Protein AF-A0A6P3FMT4-F1 (afdb_monomer_lite)

Foldseek 3Di:
DDPDPPVVVPPPPPPPDPDDLLNVQLCLLVVLLVVVLVVLVVVVVVVVQVVVCVVVVDRPVVVDDDDDSPDDDDPVLSVVSSVLSSPADSVLSVVLSVQLVVCCVVPVDHSVCSSVSSVVSSVVSVVVVVVVVVVVVVVVVVVVVVVPDDDPDDPDPPDDDDPDDDDDVVVVPPPDDDDDDDDDDDDDDDDDDDDDDDDDDDDDDDDDDDD

InterPro domains:
  IPR028092 Retinal degeneration protein 3 [PF14473] (6-133)
  IPR028092 Retinal degeneration protein 3 [PTHR28489] (1-188)

Secondary structure (DSSP, 8-state):
----TTSTT-S--STT----HHHHHHHHHHHHHHHHHHHHHHHHHHHHHHHHHHHHSS--GGGSPPPP-S----HHHHHHHHHHHTTS-HHHHHHHHHHHHHHHHHH---GGGHHHHHHHHHHHHHHHHHHHHHHHHHHHHHHHHHH-S-------------------TTGGGSSS------PPPP-------------------------

Organism: Octodon degus (NCBI:txid10160)

pLDDT: mean 75.11, std 22.06, range [34.12, 98.56]

Sequence (211 aa):
MSLIPWLRWNEAPARLSSRSPTEMVLETLMMELVGQMREVERQQRERSSAVRKVCTGVDYSWLASTPQPAYDLSPGERLQLEAVCAKIHPSYCGPAILRFRQLLAEREPAVQEVSQLFHCALQEALERMRQEEELQRLALRWGQRARGGLAPFKARARIAPSTGHILTVSERVERAAPSRTRSAPDFRAGMAGSTQTGWGVLDQPGSPVHY

Radius of gyration: 41.57 Å; chains: 1; bounding box: 72×57×114 Å

Structure (mmCIF, N/CA/C/O backbone):
data_AF-A0A6P3FMT4-F1
#
_entry.id   AF-A0A6P3FMT4-F1
#
loop_
_atom_site.group_PDB
_atom_site.id
_atom_site.type_symbol
_atom_site.label_atom_id
_atom_site.label_alt_id
_atom_site.label_comp_id
_atom_site.label_asym_id
_atom_site.label_entity_id
_atom_site.label_seq_id
_atom_site.pdbx_PDB_ins_code
_atom_site.Cartn_x
_atom_site.Cartn_y
_atom_site.Cartn_z
_atom_site.occupancy
_atom_site.B_iso_or_equiv
_atom_site.auth_seq_id
_atom_site.auth_comp_id
_atom_site.auth_asym_id
_atom_site.auth_atom_id
_atom_site.pdbx_PDB_model_num
ATOM 1 N N . MET A 1 1 ? 6.591 31.490 19.224 1.00 40.91 1 MET A N 1
ATOM 2 C CA . MET A 1 1 ? 5.626 30.379 19.361 1.00 40.91 1 MET A CA 1
ATOM 3 C C . MET A 1 1 ? 5.017 30.154 17.990 1.00 40.91 1 MET A C 1
ATOM 5 O O . MET A 1 1 ? 4.275 31.011 17.534 1.00 40.91 1 MET A O 1
ATOM 9 N N . SER A 1 2 ? 5.455 29.109 17.281 1.00 50.53 2 SER A N 1
ATOM 10 C CA . SER A 1 2 ? 4.992 28.834 15.916 1.00 50.53 2 SER A CA 1
ATOM 11 C C . SER A 1 2 ? 3.556 28.329 15.980 1.00 50.53 2 SER A C 1
ATOM 13 O O . SER A 1 2 ? 3.278 27.298 16.595 1.00 50.53 2 SER A O 1
ATOM 15 N N . LEU A 1 3 ? 2.641 29.111 15.421 1.00 56.56 3 LEU A N 1
ATOM 16 C CA . LEU A 1 3 ? 1.240 28.760 15.315 1.00 56.56 3 LEU A CA 1
ATOM 17 C C . LEU A 1 3 ? 1.109 27.764 14.160 1.00 56.56 3 LEU A C 1
ATOM 19 O O . LEU A 1 3 ? 1.481 28.076 13.035 1.00 56.56 3 LEU A O 1
ATOM 23 N N . ILE A 1 4 ? 0.515 26.607 14.468 1.00 58.62 4 ILE A N 1
ATOM 24 C CA . ILE A 1 4 ? -0.191 25.735 13.523 1.00 58.62 4 ILE A CA 1
ATOM 25 C C . ILE A 1 4 ? 0.693 24.770 12.680 1.00 58.62 4 ILE A C 1
ATOM 27 O O . ILE A 1 4 ? 1.140 25.101 11.584 1.00 58.62 4 ILE A O 1
ATOM 31 N N . PRO A 1 5 ? 0.812 23.489 13.100 1.00 59.38 5 PRO A N 1
ATOM 32 C CA . PRO A 1 5 ? 1.472 22.421 12.329 1.00 59.38 5 PRO A CA 1
ATOM 33 C C . PRO A 1 5 ? 0.786 22.048 10.999 1.00 59.38 5 PRO A C 1
ATOM 35 O O . PRO A 1 5 ? 1.405 21.409 10.154 1.00 59.38 5 PRO A O 1
ATOM 38 N N . TRP A 1 6 ? -0.482 22.428 10.802 1.00 62.78 6 TRP A N 1
ATOM 39 C CA . TRP A 1 6 ? -1.282 22.089 9.615 1.00 62.78 6 TRP A CA 1
ATOM 40 C C . TRP A 1 6 ? -1.183 23.114 8.470 1.00 62.78 6 TRP A C 1
ATOM 42 O O . TRP A 1 6 ? -1.530 22.779 7.342 1.00 62.78 6 TRP A O 1
ATOM 52 N N . LEU A 1 7 ? -0.620 24.313 8.701 1.00 51.75 7 LEU A N 1
ATOM 53 C CA . LEU A 1 7 ? -0.235 25.247 7.623 1.00 51.75 7 LEU A CA 1
ATOM 54 C C . LEU A 1 7 ? 1.096 24.860 6.950 1.00 51.75 7 LEU A C 1
ATOM 56 O O . LEU A 1 7 ? 1.438 25.404 5.901 1.00 51.75 7 LEU A O 1
ATOM 60 N N . ARG A 1 8 ? 1.806 23.856 7.480 1.00 51.59 8 ARG A N 1
ATOM 61 C CA . ARG A 1 8 ? 3.033 23.282 6.904 1.00 51.59 8 ARG A CA 1
ATOM 62 C C . ARG A 1 8 ? 2.771 22.309 5.738 1.00 51.59 8 ARG A C 1
ATOM 64 O O . ARG A 1 8 ? 3.516 21.354 5.539 1.00 51.59 8 ARG A O 1
ATOM 71 N N . TRP A 1 9 ? 1.671 22.493 5.012 1.00 49.78 9 TRP A N 1
ATOM 72 C CA . TRP A 1 9 ? 1.410 21.813 3.735 1.00 49.78 9 TRP A CA 1
ATOM 73 C C . TRP A 1 9 ? 1.711 22.731 2.540 1.00 49.78 9 TRP A C 1
ATOM 75 O O . TRP A 1 9 ? 1.896 22.256 1.426 1.00 49.78 9 TRP A O 1
ATOM 85 N N . ASN A 1 10 ? 1.791 24.049 2.767 1.00 45.69 10 ASN A N 1
ATOM 86 C CA . ASN A 1 10 ? 2.023 25.048 1.719 1.00 45.69 10 ASN A CA 1
ATOM 87 C C . ASN A 1 10 ? 3.467 25.581 1.692 1.00 45.69 10 ASN A C 1
ATOM 89 O O . ASN A 1 10 ? 3.771 26.548 0.996 1.00 45.69 10 ASN A O 1
ATOM 93 N N . GLU A 1 11 ? 4.375 24.960 2.449 1.00 47.00 11 GLU A N 1
ATOM 94 C CA . GLU A 1 11 ? 5.802 25.126 2.193 1.00 47.00 11 GLU A CA 1
ATOM 95 C C . GLU A 1 11 ? 6.069 24.475 0.840 1.00 47.00 11 GLU A C 1
ATOM 97 O O . GLU A 1 11 ? 6.068 23.249 0.724 1.00 47.00 11 GLU A O 1
ATOM 102 N N . ALA A 1 12 ? 6.229 25.308 -0.197 1.00 47.69 12 ALA A N 1
ATOM 103 C CA . ALA A 1 12 ? 6.712 24.865 -1.495 1.00 47.69 12 ALA A CA 1
ATOM 104 C C . ALA A 1 12 ? 7.884 23.911 -1.231 1.00 47.69 12 ALA A C 1
ATOM 106 O O . ALA A 1 12 ? 8.820 24.336 -0.541 1.00 47.69 12 ALA A O 1
ATOM 107 N N . PRO A 1 13 ? 7.813 22.637 -1.676 1.00 56.75 13 PRO A N 1
ATOM 108 C CA . PRO A 1 13 ? 8.803 21.636 -1.313 1.00 56.75 13 PRO A CA 1
ATOM 109 C C . PRO A 1 13 ? 10.159 22.245 -1.604 1.00 56.75 13 PRO A C 1
ATOM 111 O O . PRO A 1 13 ? 10.389 22.675 -2.738 1.00 56.75 13 PRO A O 1
ATOM 114 N N . ALA A 1 14 ? 10.973 22.389 -0.551 1.00 54.62 14 ALA A N 1
ATOM 115 C CA . ALA A 1 14 ? 12.277 23.026 -0.604 1.00 54.62 14 ALA A CA 1
ATOM 116 C C . ALA A 1 14 ? 12.981 22.506 -1.853 1.00 54.62 14 ALA A C 1
ATOM 118 O O . ALA A 1 14 ? 13.322 21.328 -1.893 1.00 54.62 14 ALA A O 1
ATOM 119 N N . ARG A 1 15 ? 13.017 23.369 -2.885 1.00 50.62 15 ARG A N 1
ATOM 120 C CA . ARG A 1 15 ? 13.482 23.151 -4.263 1.00 50.62 15 ARG A CA 1
ATOM 121 C C . ARG A 1 15 ? 13.905 21.707 -4.468 1.00 50.62 15 ARG A C 1
ATOM 123 O O . ARG A 1 15 ? 15.051 21.449 -4.114 1.00 50.62 15 ARG A O 1
ATOM 130 N N . LEU A 1 16 ? 12.993 20.835 -4.943 1.00 52.53 16 LEU A N 1
ATOM 131 C CA . LEU A 1 16 ? 13.218 19.399 -5.194 1.00 52.53 16 LEU A CA 1
ATOM 132 C C . LEU A 1 16 ? 14.713 19.159 -5.361 1.00 52.53 16 LEU A C 1
ATOM 134 O O . LEU A 1 16 ? 15.279 19.432 -6.424 1.00 52.53 16 LEU A O 1
ATOM 138 N N . SER A 1 17 ? 15.367 18.798 -4.254 1.00 55.81 17 SER A N 1
ATOM 139 C CA . SER A 1 17 ? 16.788 18.511 -4.290 1.00 55.81 17 SER A CA 1
ATOM 140 C C . SER A 1 17 ? 16.960 17.373 -5.291 1.00 55.81 17 SER A C 1
ATOM 142 O O . SER A 1 17 ? 15.980 16.726 -5.667 1.00 55.81 17 SER A O 1
ATOM 144 N N . SER A 1 18 ? 18.169 17.143 -5.788 1.00 69.31 18 SER A N 1
ATOM 145 C CA . SER A 1 18 ? 18.471 16.039 -6.703 1.00 69.31 18 SER A CA 1
ATOM 146 C C . SER A 1 18 ? 18.271 14.672 -6.020 1.00 69.31 18 SER A C 1
ATOM 148 O O . SER A 1 18 ? 19.229 13.928 -5.823 1.00 69.31 18 SER A O 1
ATOM 150 N N . ARG A 1 19 ? 17.046 14.365 -5.588 1.00 79.50 19 ARG A N 1
ATOM 151 C CA . ARG A 1 19 ? 16.642 13.117 -4.967 1.00 79.50 19 ARG A CA 1
ATOM 152 C C . ARG A 1 19 ? 16.667 12.050 -6.025 1.00 79.50 19 ARG A C 1
ATOM 154 O O . ARG A 1 19 ? 16.196 12.248 -7.150 1.00 79.50 19 ARG A O 1
ATOM 161 N N . SER A 1 20 ? 17.234 10.914 -5.653 1.00 90.81 20 SER A N 1
ATOM 162 C CA . SER A 1 20 ? 17.219 9.760 -6.528 1.00 90.81 20 SER A CA 1
ATOM 163 C C . SER A 1 20 ? 15.764 9.333 -6.784 1.00 90.81 20 SER A C 1
ATOM 165 O O . SER A 1 20 ? 14.897 9.488 -5.916 1.00 90.81 20 SER A O 1
ATOM 167 N N . PRO A 1 21 ? 15.451 8.788 -7.971 1.00 93.06 21 PRO A N 1
ATOM 168 C CA . PRO A 1 21 ? 14.113 8.270 -8.245 1.00 93.06 21 PRO A CA 1
ATOM 169 C C . PRO A 1 21 ? 13.698 7.195 -7.231 1.00 93.06 21 PRO A C 1
ATOM 171 O O . PRO A 1 21 ? 12.528 7.105 -6.877 1.00 93.06 21 PRO A O 1
ATOM 174 N N . THR A 1 22 ? 14.660 6.433 -6.710 1.00 93.12 22 THR A N 1
ATOM 175 C CA . THR A 1 22 ? 14.449 5.431 -5.662 1.00 93.12 22 THR A CA 1
ATOM 176 C C . THR A 1 22 ? 14.009 6.051 -4.335 1.00 93.12 22 THR A C 1
ATOM 178 O O . THR A 1 22 ? 13.077 5.545 -3.714 1.00 93.12 22 THR A O 1
ATOM 181 N N . GLU A 1 23 ? 14.617 7.163 -3.909 1.00 93.38 23 GLU A N 1
ATOM 182 C CA . GLU A 1 23 ? 14.179 7.894 -2.709 1.00 93.38 23 GLU A CA 1
ATOM 183 C C . GLU A 1 23 ? 12.745 8.403 -2.854 1.00 93.38 23 GLU A C 1
ATOM 185 O O . GLU A 1 23 ? 11.949 8.241 -1.933 1.00 93.38 23 GLU A O 1
ATOM 190 N N . MET A 1 24 ? 12.382 8.950 -4.020 1.00 94.81 24 MET A N 1
ATOM 191 C CA . MET A 1 24 ? 11.007 9.403 -4.265 1.00 94.81 24 MET A CA 1
ATOM 192 C C . MET A 1 24 ? 9.998 8.256 -4.164 1.00 94.81 24 MET A C 1
ATOM 194 O O . MET A 1 24 ? 8.918 8.435 -3.600 1.00 94.81 24 MET A O 1
ATOM 198 N N . VAL A 1 25 ? 10.338 7.073 -4.688 1.00 97.06 25 VAL A N 1
ATOM 199 C CA . VAL A 1 25 ? 9.491 5.874 -4.582 1.00 97.06 25 VAL A CA 1
ATOM 200 C C . VAL A 1 25 ? 9.323 5.467 -3.123 1.00 97.06 25 VAL A C 1
ATOM 202 O O . VAL A 1 25 ? 8.191 5.291 -2.677 1.00 97.06 25 VAL A O 1
ATOM 205 N N . LEU A 1 26 ? 10.423 5.375 -2.373 1.00 96.81 26 LEU A N 1
ATOM 206 C CA . LEU A 1 26 ? 10.399 5.028 -0.955 1.00 96.81 26 LEU A CA 1
ATOM 207 C C . LEU A 1 26 ? 9.528 5.996 -0.154 1.00 96.81 26 LEU A C 1
ATOM 209 O O . LEU A 1 26 ? 8.648 5.559 0.582 1.00 96.81 26 LEU A O 1
ATOM 213 N N . GLU A 1 27 ? 9.722 7.299 -0.329 1.00 95.75 27 GLU A N 1
ATOM 214 C CA . GLU A 1 27 ? 8.939 8.304 0.386 1.00 95.75 27 GLU A CA 1
ATOM 215 C C . GLU A 1 27 ? 7.461 8.255 0.029 1.00 95.75 27 GLU A C 1
ATOM 217 O O . GLU A 1 27 ? 6.619 8.316 0.921 1.00 95.75 27 GLU A O 1
ATOM 222 N N . THR A 1 28 ? 7.138 8.109 -1.256 1.00 97.44 28 THR A N 1
ATOM 223 C CA . THR A 1 28 ? 5.746 8.043 -1.713 1.00 97.44 28 THR A CA 1
ATOM 224 C C . THR A 1 28 ? 5.045 6.821 -1.125 1.00 97.44 28 THR A C 1
ATOM 226 O O . THR A 1 28 ? 3.947 6.936 -0.588 1.00 97.44 28 THR A O 1
ATOM 229 N N . LEU A 1 29 ? 5.700 5.660 -1.175 1.00 98.25 29 LEU A N 1
ATOM 230 C CA . LEU A 1 29 ? 5.180 4.403 -0.647 1.00 98.25 29 LEU A CA 1
ATOM 231 C C . LEU A 1 29 ? 4.994 4.453 0.878 1.00 98.25 29 LEU A C 1
ATOM 233 O O . LEU A 1 29 ? 3.936 4.079 1.383 1.00 98.25 29 LEU A O 1
ATOM 237 N N . MET A 1 30 ? 5.980 4.968 1.616 1.00 97.44 30 MET A N 1
ATOM 238 C CA . MET A 1 30 ? 5.885 5.099 3.074 1.00 97.44 30 MET A CA 1
ATOM 239 C C . MET A 1 30 ? 4.853 6.154 3.498 1.00 97.44 30 MET A C 1
ATOM 241 O O . MET A 1 30 ? 4.140 5.957 4.482 1.00 97.44 30 MET A O 1
ATOM 245 N N . MET A 1 31 ? 4.731 7.257 2.752 1.00 96.75 31 MET A N 1
ATOM 246 C CA . MET A 1 31 ? 3.706 8.277 2.988 1.00 96.75 31 MET A CA 1
ATOM 247 C C . MET A 1 31 ? 2.301 7.721 2.755 1.00 96.75 31 MET A C 1
ATOM 249 O O . MET A 1 31 ? 1.404 7.985 3.555 1.00 96.75 31 MET A O 1
ATOM 253 N N . GLU A 1 32 ? 2.116 6.922 1.703 1.00 98.00 32 GLU A N 1
ATOM 254 C CA . GLU A 1 32 ? 0.849 6.247 1.427 1.00 98.00 32 GLU A CA 1
ATOM 255 C C . GLU A 1 32 ? 0.471 5.290 2.564 1.00 98.00 32 GLU A C 1
ATOM 257 O O . GLU A 1 32 ? -0.654 5.352 3.055 1.00 98.00 32 GLU A O 1
ATOM 262 N N . LEU A 1 33 ? 1.409 4.461 3.038 1.00 97.12 33 LEU A N 1
ATOM 263 C CA . LEU A 1 33 ? 1.178 3.558 4.168 1.00 97.12 33 LEU A CA 1
ATOM 264 C C . LEU A 1 33 ? 0.689 4.318 5.409 1.00 97.12 33 LEU A C 1
ATOM 266 O O . LEU A 1 33 ? -0.364 3.998 5.958 1.00 97.12 33 LEU A O 1
ATOM 270 N N . VAL A 1 34 ? 1.419 5.356 5.827 1.00 94.69 34 VAL A N 1
ATOM 271 C CA . VAL A 1 34 ? 1.052 6.155 7.008 1.00 94.69 34 VAL A CA 1
ATOM 272 C C . VAL A 1 34 ? -0.296 6.854 6.807 1.00 94.69 34 VAL A C 1
ATOM 274 O O . VAL A 1 34 ? -1.092 6.937 7.744 1.00 94.69 34 VAL A O 1
ATOM 277 N N . GLY A 1 35 ? -0.574 7.339 5.594 1.00 94.44 35 GLY A N 1
ATOM 278 C CA . GLY A 1 35 ? -1.861 7.930 5.237 1.00 94.44 35 GLY A CA 1
ATOM 279 C C . GLY A 1 35 ? -3.015 6.944 5.410 1.00 94.44 35 GLY A C 1
ATOM 280 O O . GLY A 1 35 ? -3.998 7.264 6.078 1.00 94.44 35 GLY A O 1
ATOM 281 N N . GLN A 1 36 ? -2.865 5.726 4.889 1.00 96.19 36 GLN A N 1
ATOM 282 C CA . GLN A 1 36 ? -3.887 4.687 4.995 1.00 96.19 36 GLN A CA 1
ATOM 283 C C . GLN A 1 36 ? -4.083 4.199 6.432 1.00 96.19 36 GLN A C 1
ATOM 285 O O . GLN A 1 36 ? -5.217 4.029 6.865 1.00 96.19 36 GLN A O 1
ATOM 290 N N . MET A 1 37 ? -3.014 4.045 7.217 1.00 94.75 37 MET A N 1
ATOM 291 C CA . MET A 1 37 ? -3.130 3.672 8.634 1.00 94.75 37 MET A CA 1
ATOM 292 C C . MET A 1 37 ? -3.959 4.694 9.423 1.00 94.75 37 MET A C 1
ATOM 294 O O . MET A 1 37 ? -4.859 4.318 10.174 1.00 94.75 37 MET A O 1
ATOM 298 N N . ARG A 1 38 ? -3.706 5.992 9.203 1.00 93.06 38 ARG A N 1
ATOM 299 C CA . ARG A 1 38 ? -4.472 7.082 9.831 1.00 93.06 38 ARG A CA 1
ATOM 300 C C . ARG A 1 38 ? -5.930 7.086 9.395 1.00 93.06 38 ARG A C 1
ATOM 302 O O . ARG A 1 38 ? -6.813 7.339 10.210 1.00 93.06 38 ARG A O 1
ATOM 309 N N . GLU A 1 39 ? -6.177 6.824 8.119 1.00 93.88 39 GLU A N 1
ATOM 310 C CA . GLU A 1 39 ? -7.522 6.792 7.557 1.00 93.88 39 GLU A CA 1
ATOM 311 C C . GLU A 1 39 ? -8.340 5.616 8.107 1.00 93.88 39 GLU A C 1
ATOM 313 O O . GLU A 1 39 ? -9.464 5.809 8.568 1.00 93.88 39 GLU A O 1
ATOM 318 N N . VAL A 1 40 ? -7.756 4.418 8.167 1.00 94.44 40 VAL A N 1
ATOM 319 C CA . VAL A 1 40 ? -8.393 3.234 8.766 1.00 94.44 40 VAL A CA 1
ATOM 320 C C . VAL A 1 40 ? -8.683 3.466 10.252 1.00 94.44 40 VAL A C 1
ATOM 322 O O . VAL A 1 40 ? -9.784 3.173 10.726 1.00 94.44 40 VAL A O 1
ATOM 325 N N . GLU A 1 41 ? -7.745 4.064 10.991 1.00 92.25 41 GLU A N 1
ATOM 326 C CA . GLU A 1 41 ? -7.943 4.399 12.405 1.00 92.25 41 GLU A CA 1
ATOM 327 C C . GLU A 1 41 ? -9.083 5.413 12.595 1.00 92.25 41 GLU A C 1
ATOM 329 O O . GLU A 1 41 ? -9.937 5.254 13.477 1.00 92.25 41 GLU A O 1
ATOM 334 N N . ARG A 1 42 ? -9.137 6.443 11.740 1.00 91.00 42 ARG A N 1
ATOM 335 C CA . ARG A 1 42 ? -10.218 7.434 11.719 1.00 91.00 42 ARG A CA 1
ATOM 336 C C . ARG A 1 42 ? -11.568 6.757 11.492 1.00 91.00 42 ARG A C 1
ATOM 338 O O . ARG A 1 42 ? -12.487 6.969 12.284 1.00 91.00 42 ARG A O 1
ATOM 345 N N . GLN A 1 43 ? -11.673 5.899 10.480 1.00 92.00 43 GLN A N 1
ATOM 346 C CA . GLN A 1 43 ? -12.905 5.173 10.169 1.00 92.00 43 GLN A CA 1
ATOM 347 C C . GLN A 1 43 ? -13.342 4.261 11.322 1.00 92.00 43 GLN A C 1
ATOM 349 O O . GLN A 1 43 ? -14.517 4.235 11.691 1.00 92.00 43 GLN A O 1
ATOM 354 N N . GLN A 1 44 ? -12.415 3.529 11.946 1.00 90.44 44 GLN A N 1
ATOM 355 C CA . GLN A 1 44 ? -12.717 2.678 13.100 1.00 90.44 44 GLN A CA 1
ATOM 356 C C . GLN A 1 44 ? -13.250 3.492 14.287 1.00 90.44 44 GLN A C 1
ATOM 358 O O . GLN A 1 44 ? -14.210 3.090 14.957 1.00 90.44 44 GLN A O 1
ATOM 363 N N . ARG A 1 45 ? -12.664 4.665 14.534 1.00 88.00 45 ARG A N 1
ATOM 364 C CA . ARG A 1 45 ? -13.126 5.579 15.579 1.00 88.00 45 ARG A CA 1
ATOM 365 C C . ARG A 1 45 ? -14.508 6.138 15.267 1.00 88.00 45 ARG A C 1
ATOM 367 O O . ARG A 1 45 ? -15.343 6.205 16.167 1.00 88.00 45 ARG A O 1
ATOM 374 N N . GLU A 1 46 ? -14.764 6.500 14.016 1.00 89.62 46 GLU A N 1
ATOM 375 C CA . GLU A 1 46 ? -16.063 7.002 13.566 1.00 89.62 46 GLU A CA 1
ATOM 376 C C . GLU A 1 46 ? -17.154 5.956 13.756 1.00 89.62 46 GLU A C 1
ATOM 378 O O . GLU A 1 46 ? -18.146 6.252 14.426 1.00 89.62 46 GLU A O 1
ATOM 383 N N . ARG A 1 47 ? -16.915 4.713 13.314 1.00 90.50 47 ARG A N 1
ATOM 384 C CA . ARG A 1 47 ? -17.799 3.564 13.568 1.00 90.50 47 ARG A CA 1
ATOM 385 C C . ARG A 1 47 ? -18.067 3.390 15.070 1.00 90.50 47 ARG A C 1
ATOM 387 O O . ARG A 1 47 ? -19.218 3.340 15.495 1.00 90.50 47 ARG A O 1
ATOM 394 N N . SER A 1 48 ? -17.020 3.401 15.897 1.00 88.56 48 SER A N 1
ATOM 395 C CA . SER A 1 48 ? -17.145 3.253 17.359 1.00 88.56 48 SER A CA 1
ATOM 396 C C . SER A 1 48 ? -17.885 4.421 18.024 1.00 88.56 48 SER A C 1
ATOM 398 O O . SER A 1 48 ? -18.576 4.250 19.029 1.00 88.56 48 SER A O 1
ATOM 400 N N . SER A 1 49 ? -17.732 5.638 17.501 1.00 88.06 49 SER A N 1
ATOM 401 C CA . SER A 1 49 ? -18.455 6.813 17.987 1.00 88.06 49 SER A CA 1
ATOM 402 C C . SER A 1 49 ? -19.931 6.750 17.605 1.00 88.06 49 SER A C 1
ATOM 404 O O . SER A 1 49 ? -20.772 7.016 18.456 1.00 88.06 49 SER A O 1
ATOM 406 N N . ALA A 1 50 ? -20.251 6.328 16.379 1.00 89.00 50 ALA A N 1
ATOM 407 C CA . ALA A 1 50 ? -21.618 6.174 15.904 1.00 89.00 50 ALA A CA 1
ATOM 408 C C . ALA A 1 50 ? -22.372 5.127 16.731 1.00 89.00 50 ALA A C 1
ATOM 410 O O . ALA A 1 50 ? -23.470 5.405 17.202 1.00 89.00 50 ALA A O 1
ATOM 411 N N . VAL A 1 51 ? -21.745 3.976 17.001 1.00 89.75 51 VAL A N 1
ATOM 412 C CA . VAL A 1 51 ? -22.318 2.943 17.880 1.00 89.75 51 VAL A CA 1
ATOM 413 C C . VAL A 1 51 ? -22.611 3.507 19.270 1.00 89.75 51 VAL A C 1
ATOM 415 O O . VAL A 1 51 ? -23.722 3.353 19.770 1.00 89.75 51 VAL A O 1
ATOM 418 N N . ARG A 1 52 ? -21.660 4.230 19.880 1.00 87.19 52 ARG A N 1
ATOM 419 C CA . ARG A 1 52 ? -21.885 4.863 21.188 1.00 87.19 52 ARG A CA 1
ATOM 420 C C . ARG A 1 52 ? -23.044 5.853 21.157 1.00 87.19 52 ARG A C 1
ATOM 422 O O . ARG A 1 52 ? -23.892 5.759 22.031 1.00 87.19 52 ARG A O 1
ATOM 429 N N . LYS A 1 53 ? -23.115 6.732 20.149 1.00 89.75 53 LYS A N 1
ATOM 430 C CA . LYS A 1 53 ? -24.215 7.701 19.984 1.00 89.75 53 LYS A CA 1
ATOM 431 C C . LYS A 1 53 ? -25.575 7.010 19.902 1.00 89.75 53 LYS A C 1
ATOM 433 O O . LYS A 1 53 ? -26.525 7.488 20.510 1.00 89.75 53 LYS A O 1
ATOM 438 N N . VAL A 1 54 ? -25.664 5.886 19.188 1.00 89.56 54 VAL A N 1
ATOM 439 C CA . VAL A 1 54 ? -26.899 5.088 19.107 1.00 89.56 54 VAL A CA 1
ATOM 440 C C . VAL A 1 54 ? -27.268 4.510 20.476 1.00 89.56 54 VAL A C 1
ATOM 442 O O . VAL A 1 54 ? -28.428 4.580 20.865 1.00 89.56 54 VAL A O 1
ATOM 445 N N . CYS A 1 55 ? -26.301 3.987 21.235 1.00 89.00 55 CYS A N 1
ATOM 446 C CA . CYS A 1 55 ? -26.562 3.420 22.562 1.00 89.00 55 CYS A CA 1
ATOM 447 C C . CYS A 1 55 ? -26.897 4.475 23.629 1.00 89.00 55 CYS A C 1
ATOM 449 O O . CYS A 1 55 ? -27.731 4.220 24.492 1.00 89.00 55 CYS A O 1
ATOM 451 N N . THR A 1 56 ? -26.239 5.636 23.608 1.00 88.38 56 THR A N 1
ATOM 452 C CA . THR A 1 56 ? -26.417 6.693 24.619 1.00 88.38 56 THR A CA 1
ATOM 453 C C . THR A 1 56 ? -27.503 7.700 24.251 1.00 88.38 56 THR A C 1
ATOM 455 O O . THR A 1 56 ? -27.914 8.478 25.106 1.00 88.38 56 THR A O 1
ATOM 458 N N . GLY A 1 57 ? -27.941 7.735 22.988 1.00 90.50 57 GLY A N 1
ATOM 459 C CA . GLY A 1 57 ? -28.913 8.698 22.460 1.00 90.50 57 GLY A CA 1
ATOM 460 C C . GLY A 1 57 ? -28.402 10.142 22.365 1.00 90.50 57 GLY A C 1
ATOM 461 O O . GLY A 1 57 ? -29.144 11.027 21.948 1.00 90.50 57 GLY A O 1
ATOM 462 N N . VAL A 1 58 ? -27.148 10.399 22.753 1.00 88.44 58 VAL A N 1
ATOM 463 C CA . VAL A 1 58 ? -26.555 11.740 22.861 1.00 88.44 58 VAL A CA 1
ATOM 464 C C . VAL A 1 58 ? -25.117 11.727 22.347 1.00 88.44 58 VAL A C 1
ATOM 466 O O . VAL A 1 58 ? -24.362 10.785 22.601 1.00 88.44 58 VAL A O 1
ATOM 469 N N . ASP A 1 59 ? -24.732 12.794 21.641 1.00 86.06 59 ASP A N 1
ATOM 470 C CA . ASP A 1 59 ? -23.384 12.982 21.111 1.00 86.06 59 ASP A CA 1
ATOM 471 C C . ASP A 1 59 ? -22.464 13.725 22.091 1.00 86.06 59 ASP A C 1
ATOM 473 O O . ASP A 1 59 ? -22.530 14.944 22.252 1.00 86.06 59 ASP A O 1
ATOM 477 N N . TYR A 1 60 ? -21.567 12.971 22.726 1.00 82.06 60 TYR A N 1
ATOM 478 C CA . TYR A 1 60 ? -20.517 13.499 23.600 1.00 82.06 60 TYR A CA 1
ATOM 479 C C . TYR A 1 60 ? -19.154 13.590 22.901 1.00 82.06 60 TYR A C 1
ATOM 481 O O . TYR A 1 60 ? -18.123 13.650 23.570 1.00 82.06 60 TYR A O 1
ATOM 489 N N . SER A 1 61 ? -19.098 13.585 21.564 1.00 81.56 61 SER A N 1
ATOM 490 C CA . SER A 1 61 ? -17.817 13.617 20.847 1.00 81.56 61 SER A CA 1
ATOM 491 C C . SER A 1 61 ? -16.986 14.868 21.141 1.00 81.56 61 SER A C 1
ATOM 493 O O . SER A 1 61 ? -15.766 14.804 21.072 1.00 81.56 61 SER A O 1
ATOM 495 N N . TRP A 1 62 ? -17.617 15.989 21.496 1.00 81.88 62 TRP A N 1
ATOM 496 C CA . TRP A 1 62 ? -16.938 17.234 21.877 1.00 81.88 62 TRP A CA 1
ATOM 497 C C . TRP A 1 62 ? -16.267 17.172 23.260 1.00 81.88 62 TRP A C 1
ATOM 499 O O . TRP A 1 62 ? -15.359 17.952 23.528 1.00 81.88 62 TRP A O 1
ATOM 509 N N . LEU A 1 63 ? -16.688 16.240 24.125 1.00 83.00 63 LEU A N 1
ATOM 510 C CA . LEU A 1 63 ? -16.024 15.946 25.401 1.00 83.00 63 LEU A CA 1
ATOM 511 C C . LEU A 1 63 ? -14.843 14.980 25.235 1.00 83.00 63 LEU A C 1
ATOM 513 O O . LEU A 1 63 ? -14.090 14.764 26.184 1.00 83.00 63 LEU A O 1
ATOM 517 N N . ALA A 1 64 ? -14.685 14.362 24.060 1.00 78.06 64 ALA A N 1
ATOM 518 C CA . ALA A 1 64 ? -13.576 13.458 23.806 1.00 78.06 64 ALA A CA 1
ATOM 519 C C . ALA A 1 64 ? -12.271 14.249 23.638 1.00 78.06 64 ALA A C 1
ATOM 521 O O . ALA A 1 64 ? -12.210 15.244 22.916 1.00 78.06 64 ALA A O 1
ATOM 522 N N . SER A 1 65 ? -11.210 13.781 24.294 1.00 73.62 65 SER A N 1
ATOM 523 C CA . SER A 1 65 ? -9.861 14.319 24.132 1.00 73.62 65 SER A CA 1
ATOM 524 C C . SER A 1 65 ? -9.361 14.166 22.693 1.00 73.62 65 SER A C 1
ATOM 526 O O . SER A 1 65 ? -9.813 13.288 21.950 1.00 73.62 65 SER A O 1
ATOM 528 N N . THR A 1 66 ? -8.404 15.017 22.297 1.00 71.88 66 THR A N 1
ATOM 529 C CA . THR A 1 66 ? -7.744 14.892 20.995 1.00 71.88 66 THR A CA 1
ATOM 530 C C . THR A 1 66 ? -7.132 13.500 20.880 1.00 71.88 66 THR A C 1
ATOM 532 O O . THR A 1 66 ? -6.297 13.117 21.708 1.00 71.88 66 THR A O 1
ATOM 535 N N . PRO A 1 67 ? -7.559 12.713 19.885 1.00 67.62 67 PRO A N 1
ATOM 536 C CA . PRO A 1 67 ? -7.134 11.336 19.803 1.00 67.62 67 PRO A CA 1
ATOM 537 C C . PRO A 1 67 ? -5.639 11.264 19.504 1.00 67.62 67 PRO A C 1
ATOM 539 O O . PRO A 1 67 ? -5.153 11.864 18.545 1.00 67.62 67 PRO A O 1
ATOM 542 N N . GLN A 1 68 ? -4.928 10.506 20.332 1.00 73.38 68 GLN A N 1
ATOM 543 C CA . GLN A 1 68 ? -3.559 10.100 20.049 1.00 73.38 68 GLN A CA 1
ATOM 544 C C . GLN A 1 68 ? -3.582 9.017 18.961 1.00 73.38 68 GLN A C 1
ATOM 546 O O . GLN A 1 68 ? -4.514 8.206 18.963 1.00 73.38 68 GLN A O 1
ATOM 551 N N . PRO A 1 69 ? -2.601 8.994 18.040 1.00 71.19 69 PRO A N 1
ATOM 552 C CA . PRO A 1 69 ? -2.448 7.882 17.110 1.00 71.19 69 PRO A CA 1
ATOM 553 C C . PRO A 1 69 ? -2.233 6.604 17.924 1.00 71.19 69 PRO A C 1
ATOM 555 O O . PRO A 1 69 ? -1.245 6.480 18.647 1.00 71.19 69 PRO A O 1
ATOM 558 N N . ALA A 1 70 ? -3.199 5.690 17.872 1.00 72.75 70 ALA A N 1
ATOM 559 C CA . ALA A 1 70 ? -3.187 4.485 18.696 1.00 72.75 70 ALA A CA 1
ATOM 560 C C . ALA A 1 70 ? -2.209 3.429 18.172 1.00 72.75 70 ALA A C 1
ATOM 562 O O . ALA A 1 70 ? -1.808 2.536 18.918 1.00 72.75 70 ALA A O 1
ATOM 563 N N . TYR A 1 71 ? -1.839 3.517 16.895 1.00 79.25 71 TYR A N 1
ATOM 564 C CA . TYR A 1 71 ? -0.949 2.565 16.256 1.00 79.25 71 TYR A CA 1
ATOM 565 C C . TYR A 1 71 ? 0.134 3.292 15.460 1.00 79.25 71 TYR A C 1
ATOM 567 O O . TYR A 1 71 ? -0.153 4.128 14.602 1.00 79.25 71 TYR A O 1
ATOM 575 N N . ASP A 1 72 ? 1.380 2.946 15.767 1.00 86.38 72 ASP A N 1
ATOM 576 C CA . ASP A 1 72 ? 2.579 3.418 15.087 1.00 86.38 72 ASP A CA 1
ATOM 577 C C . ASP A 1 72 ? 3.416 2.205 14.673 1.00 86.38 72 ASP A C 1
ATOM 579 O O . ASP A 1 72 ? 3.371 1.154 15.320 1.00 86.38 72 ASP A O 1
ATOM 583 N N . LEU A 1 73 ? 4.160 2.339 13.579 1.00 90.06 73 LEU A N 1
ATOM 584 C CA . LEU A 1 73 ? 5.013 1.264 13.080 1.00 90.06 73 LEU A CA 1
ATOM 585 C C . LEU A 1 73 ? 6.186 1.062 14.033 1.00 90.06 73 LEU A C 1
ATOM 587 O O . LEU A 1 73 ? 6.860 2.026 14.408 1.00 90.06 73 LEU A O 1
ATOM 591 N N . SER A 1 74 ? 6.502 -0.192 14.366 1.00 92.50 74 SER A N 1
ATOM 592 C CA . SER A 1 74 ? 7.742 -0.437 15.095 1.00 92.50 74 SER A CA 1
ATOM 593 C C . SER A 1 74 ? 8.944 -0.033 14.222 1.00 92.50 74 SER A C 1
ATOM 595 O O . SER A 1 74 ? 8.915 -0.203 12.996 1.00 92.50 74 SER A O 1
ATOM 597 N N . PRO A 1 75 ? 10.042 0.476 14.813 1.00 93.75 75 PRO A N 1
ATOM 598 C CA . PRO A 1 75 ? 11.226 0.858 14.042 1.00 93.75 75 PRO A CA 1
ATOM 599 C C . PRO A 1 75 ? 11.783 -0.284 13.175 1.00 93.75 75 PRO A C 1
ATOM 601 O O . PRO A 1 75 ? 12.299 -0.038 12.087 1.00 93.75 75 PRO A O 1
ATOM 604 N N . GLY A 1 76 ? 11.648 -1.533 13.638 1.00 95.00 76 GLY A N 1
ATOM 605 C CA . GLY A 1 76 ? 12.068 -2.724 12.899 1.00 95.00 76 GLY A CA 1
ATOM 606 C C . GLY A 1 76 ? 11.209 -2.998 11.665 1.00 95.00 76 GLY A C 1
ATOM 607 O O . GLY A 1 76 ? 11.753 -3.191 10.579 1.00 95.00 76 GLY A O 1
ATOM 608 N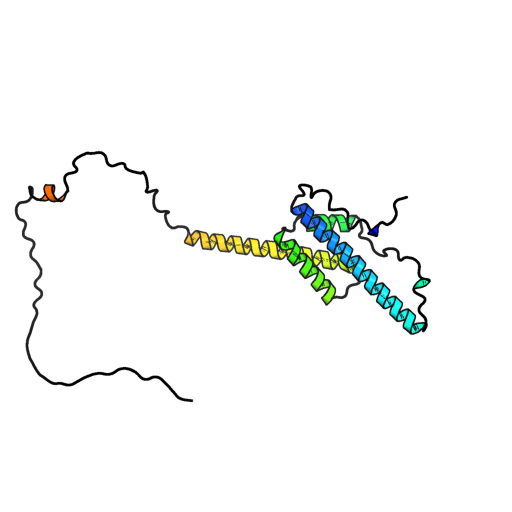 N . GLU A 1 77 ? 9.881 -2.961 11.803 1.00 93.88 77 GLU A N 1
ATOM 609 C CA . GLU A 1 77 ? 8.957 -3.125 10.669 1.00 93.88 77 GLU A CA 1
ATOM 610 C C . GLU A 1 77 ? 9.148 -2.015 9.639 1.00 93.88 77 GLU A C 1
ATOM 612 O O . GLU A 1 77 ? 9.214 -2.274 8.438 1.00 93.88 77 GLU A O 1
ATOM 617 N N . ARG A 1 78 ? 9.304 -0.773 10.108 1.00 95.56 78 ARG A N 1
ATOM 618 C CA . ARG A 1 78 ? 9.568 0.371 9.239 1.00 95.56 78 ARG A CA 1
ATOM 619 C C . ARG A 1 78 ? 10.830 0.163 8.402 1.00 95.56 78 ARG A C 1
ATOM 621 O O . ARG A 1 78 ? 10.781 0.351 7.190 1.00 95.56 78 ARG A O 1
ATOM 628 N N . LEU A 1 79 ? 11.927 -0.268 9.024 1.00 96.62 79 LEU A N 1
ATOM 629 C CA . LEU A 1 79 ? 13.187 -0.522 8.324 1.00 96.62 79 LEU A CA 1
ATOM 630 C C . LEU A 1 79 ? 13.050 -1.638 7.274 1.00 96.62 79 LEU A C 1
ATOM 632 O O . LEU A 1 79 ? 13.596 -1.532 6.176 1.00 96.62 79 LEU A O 1
ATOM 636 N N . GLN A 1 80 ? 12.307 -2.702 7.591 1.00 96.25 80 GLN A N 1
ATOM 637 C CA . GLN A 1 80 ? 12.041 -3.790 6.646 1.00 96.25 80 GLN A CA 1
ATOM 638 C C . GLN A 1 80 ? 11.238 -3.302 5.438 1.00 96.25 80 GLN A C 1
ATOM 640 O O . GLN A 1 80 ? 11.600 -3.602 4.300 1.00 96.25 80 GLN A O 1
ATOM 645 N N . LEU A 1 81 ? 10.187 -2.517 5.671 1.00 96.88 81 LEU A N 1
ATOM 646 C CA . LEU A 1 81 ? 9.368 -1.943 4.606 1.00 96.88 81 LEU A CA 1
ATOM 647 C C . LEU A 1 81 ? 10.173 -0.984 3.729 1.00 96.88 81 LEU A C 1
ATOM 649 O O . LEU A 1 81 ? 10.121 -1.098 2.508 1.00 96.88 81 LEU A O 1
ATOM 653 N N . GLU A 1 82 ? 10.983 -0.111 4.326 1.00 97.12 82 GLU A N 1
ATOM 654 C CA . GLU A 1 82 ? 11.884 0.788 3.598 1.00 97.12 82 GLU A CA 1
ATOM 655 C C . GLU A 1 82 ? 12.845 0.005 2.683 1.00 97.12 82 GLU A C 1
ATOM 657 O O . GLU A 1 82 ? 12.998 0.340 1.505 1.00 97.12 82 GLU A O 1
ATOM 662 N N . ALA A 1 83 ? 13.420 -1.100 3.171 1.00 96.81 83 ALA A N 1
ATOM 663 C CA . ALA A 1 83 ? 14.301 -1.959 2.380 1.00 96.81 83 ALA A CA 1
ATOM 664 C C . ALA A 1 83 ? 13.590 -2.653 1.201 1.00 96.81 83 ALA A C 1
ATOM 666 O O . ALA A 1 83 ? 14.219 -2.920 0.173 1.00 96.81 83 ALA A O 1
ATOM 667 N N . VAL A 1 84 ? 12.296 -2.963 1.329 1.00 97.56 84 VAL A N 1
ATOM 668 C CA . VAL A 1 84 ? 11.483 -3.514 0.232 1.00 97.56 84 VAL A CA 1
ATOM 669 C C . VAL A 1 84 ? 11.108 -2.412 -0.760 1.00 97.56 84 VAL A C 1
ATOM 671 O O . VAL A 1 84 ? 11.296 -2.595 -1.962 1.00 97.56 84 VAL A O 1
ATOM 674 N N . CYS A 1 85 ? 10.660 -1.251 -0.278 1.00 97.50 85 CYS A N 1
ATOM 675 C CA . CYS A 1 85 ? 10.314 -0.092 -1.101 1.00 97.50 85 CYS A CA 1
ATOM 676 C C . CYS A 1 85 ? 11.484 0.362 -1.985 1.00 97.50 85 CYS A C 1
ATOM 678 O O . CYS A 1 85 ? 11.283 0.663 -3.159 1.00 97.50 85 CYS A O 1
ATOM 680 N N . ALA A 1 86 ? 12.715 0.341 -1.464 1.00 95.62 86 ALA A N 1
ATOM 681 C CA . ALA A 1 86 ? 13.916 0.706 -2.219 1.00 95.62 86 ALA A CA 1
ATOM 682 C C . ALA A 1 86 ? 14.204 -0.211 -3.429 1.00 95.62 86 ALA A C 1
ATOM 684 O O . ALA A 1 86 ? 14.966 0.168 -4.318 1.00 95.62 86 ALA A O 1
ATOM 685 N N . LYS A 1 87 ? 13.612 -1.413 -3.482 1.00 96.94 87 LYS A N 1
ATOM 686 C CA . LYS A 1 87 ? 13.754 -2.358 -4.605 1.00 96.94 87 LYS A CA 1
ATOM 687 C C . LYS A 1 87 ? 12.714 -2.143 -5.706 1.00 96.94 87 LYS A C 1
ATOM 689 O O . LYS A 1 87 ? 12.852 -2.719 -6.783 1.00 96.94 87 LYS A O 1
ATOM 694 N N . ILE A 1 88 ? 11.670 -1.357 -5.446 1.00 97.94 88 ILE A N 1
ATOM 695 C CA . ILE A 1 88 ? 10.588 -1.117 -6.402 1.00 97.94 88 ILE A CA 1
ATOM 696 C C . ILE A 1 88 ? 11.070 -0.162 -7.494 1.00 97.94 88 ILE A C 1
ATOM 698 O O . ILE A 1 88 ? 11.579 0.926 -7.222 1.00 97.94 88 ILE A O 1
ATOM 702 N N . HIS A 1 89 ? 10.875 -0.552 -8.753 1.00 97.06 89 HIS A N 1
ATOM 703 C CA . HIS A 1 89 ? 11.182 0.314 -9.885 1.00 97.06 89 HIS A CA 1
ATOM 704 C C . HIS A 1 89 ? 10.163 1.471 -9.965 1.00 97.06 89 HIS A C 1
ATOM 706 O O . HIS A 1 89 ? 8.972 1.235 -9.749 1.00 97.06 89 HIS A O 1
ATOM 712 N N . PRO A 1 90 ? 10.560 2.707 -10.333 1.00 96.69 90 PRO A N 1
ATOM 713 C CA . PRO A 1 90 ? 9.650 3.857 -10.364 1.00 96.69 90 PRO A CA 1
ATOM 714 C C . PRO A 1 90 ? 8.356 3.652 -11.163 1.00 96.69 90 PRO A C 1
ATOM 716 O O . PRO A 1 90 ? 7.302 4.121 -10.743 1.00 96.69 90 PRO A O 1
ATOM 719 N N . SER A 1 91 ? 8.396 2.893 -12.266 1.00 96.12 91 SER A N 1
ATOM 720 C CA . SER A 1 91 ? 7.194 2.574 -13.061 1.00 96.12 91 SER A CA 1
ATOM 721 C C . SER A 1 91 ? 6.171 1.699 -12.324 1.00 96.12 91 SER A C 1
ATOM 723 O O . SER A 1 91 ? 5.003 1.685 -12.699 1.00 96.12 91 SER A O 1
ATOM 725 N N . TYR A 1 92 ? 6.592 0.985 -11.278 1.00 97.31 92 TYR A N 1
ATOM 726 C CA . TYR A 1 92 ? 5.756 0.084 -10.483 1.00 97.31 92 TYR A CA 1
ATOM 727 C C . TYR A 1 92 ? 5.219 0.712 -9.198 1.00 97.31 92 TYR A C 1
ATOM 729 O O . TYR A 1 92 ? 4.345 0.126 -8.563 1.00 97.31 92 TYR A O 1
ATOM 737 N N . CYS A 1 93 ? 5.673 1.915 -8.838 1.00 97.94 93 CYS A N 1
ATOM 738 C CA . CYS A 1 93 ? 5.193 2.624 -7.653 1.00 97.94 93 CYS A CA 1
ATOM 739 C C . CYS A 1 93 ? 3.669 2.851 -7.701 1.00 97.94 93 CYS A C 1
ATOM 741 O O . CYS A 1 93 ? 2.949 2.460 -6.784 1.00 97.94 93 CYS A O 1
ATOM 743 N N . GLY A 1 94 ? 3.157 3.399 -8.809 1.00 97.75 94 GLY A N 1
ATOM 744 C CA . GLY A 1 94 ? 1.721 3.638 -8.997 1.00 97.75 94 GLY A CA 1
ATOM 745 C C . GLY A 1 94 ? 0.873 2.358 -8.931 1.00 97.75 94 GLY A C 1
ATOM 746 O O . GLY A 1 94 ? -0.056 2.298 -8.123 1.00 97.75 94 GLY A O 1
ATOM 747 N N . PRO A 1 95 ? 1.192 1.314 -9.722 1.00 97.75 95 PRO A N 1
ATOM 748 C CA . PRO A 1 95 ? 0.513 0.022 -9.638 1.00 97.75 95 PRO A CA 1
ATOM 749 C C . PRO A 1 95 ? 0.537 -0.611 -8.239 1.00 97.75 95 PRO A C 1
ATOM 751 O O . PRO A 1 95 ? -0.480 -1.155 -7.811 1.00 97.75 95 PRO A O 1
ATOM 754 N N . ALA A 1 96 ? 1.650 -0.509 -7.503 1.00 98.25 96 ALA A N 1
ATOM 755 C CA . ALA A 1 96 ? 1.746 -1.017 -6.133 1.00 98.25 96 ALA A CA 1
ATOM 756 C C . ALA A 1 96 ? 0.792 -0.279 -5.175 1.00 98.25 96 ALA A C 1
ATOM 758 O O . ALA A 1 96 ? 0.066 -0.924 -4.418 1.00 98.25 96 ALA A O 1
ATOM 759 N N . ILE A 1 97 ? 0.726 1.056 -5.255 1.00 98.44 97 ILE A N 1
ATOM 760 C CA . ILE A 1 97 ? -0.211 1.875 -4.464 1.00 98.44 97 ILE A CA 1
ATOM 761 C C . ILE A 1 97 ? -1.661 1.518 -4.792 1.00 98.44 97 ILE A C 1
ATOM 763 O O . ILE A 1 97 ? -2.483 1.347 -3.890 1.00 98.44 97 ILE A O 1
ATOM 767 N N . LEU A 1 98 ? -1.984 1.382 -6.080 1.00 98.38 98 LEU A N 1
ATOM 768 C CA . LEU A 1 98 ? -3.332 1.020 -6.503 1.00 98.38 98 LEU A CA 1
ATOM 769 C C . LEU A 1 98 ? -3.725 -0.355 -5.954 1.00 98.38 98 LEU A C 1
ATOM 771 O O . LEU A 1 98 ? -4.815 -0.499 -5.403 1.00 98.38 98 LEU A O 1
ATOM 775 N N . ARG A 1 99 ? -2.826 -1.342 -6.051 1.00 98.19 99 ARG A N 1
ATOM 776 C CA . ARG A 1 99 ? -3.071 -2.685 -5.522 1.00 98.19 99 ARG A CA 1
ATOM 777 C C . ARG A 1 99 ? -3.253 -2.678 -4.007 1.00 98.19 99 ARG A C 1
ATOM 779 O O . ARG A 1 99 ? -4.162 -3.327 -3.502 1.00 98.19 99 ARG A O 1
ATOM 786 N N . PHE A 1 100 ? -2.439 -1.912 -3.288 1.00 98.56 100 PHE A N 1
ATOM 787 C CA . PHE A 1 100 ? -2.582 -1.749 -1.846 1.00 98.56 100 PHE A CA 1
ATOM 788 C C . PHE A 1 100 ? -3.956 -1.180 -1.466 1.00 98.56 100 PHE A C 1
ATOM 790 O O . PHE A 1 100 ? -4.656 -1.767 -0.646 1.00 98.56 100 PHE A O 1
ATOM 797 N N . ARG A 1 101 ? -4.398 -0.095 -2.114 1.00 98.12 101 ARG A N 1
ATOM 798 C CA . ARG A 1 101 ? -5.728 0.490 -1.870 1.00 98.12 101 ARG A CA 1
ATOM 799 C C . ARG A 1 101 ? -6.869 -0.475 -2.190 1.00 98.12 101 ARG A C 1
ATOM 801 O O . ARG A 1 101 ? -7.858 -0.497 -1.465 1.00 98.12 101 ARG A O 1
ATOM 808 N N . GLN A 1 102 ? -6.727 -1.285 -3.241 1.00 98.25 102 GLN A N 1
ATOM 809 C CA . GLN A 1 102 ? -7.686 -2.350 -3.552 1.00 98.25 102 GLN A CA 1
ATOM 810 C C . GLN A 1 102 ? -7.771 -3.371 -2.413 1.00 98.25 102 GLN A C 1
ATOM 812 O O . GLN A 1 102 ? -8.870 -3.665 -1.959 1.00 98.25 102 GLN A O 1
ATOM 817 N N . LEU A 1 103 ? -6.634 -3.845 -1.890 1.00 97.94 103 LEU A N 1
ATOM 818 C CA . LEU A 1 103 ? -6.615 -4.777 -0.755 1.00 97.94 103 LEU A CA 1
ATOM 819 C C . LEU A 1 103 ? -7.290 -4.191 0.492 1.00 97.94 103 LEU A C 1
ATOM 821 O O . LEU A 1 103 ? -8.013 -4.908 1.180 1.00 97.94 103 LEU A O 1
ATOM 825 N N . LEU A 1 104 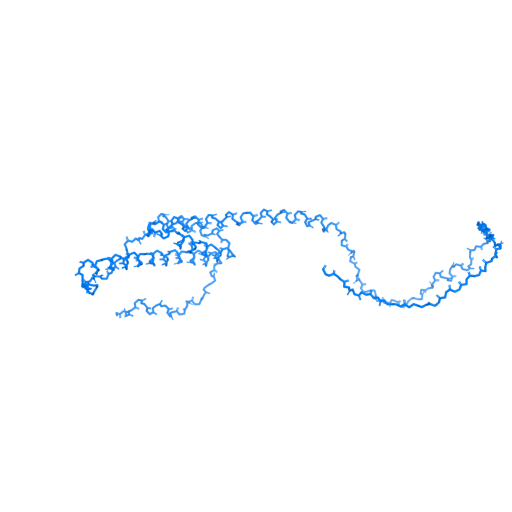? -7.094 -2.899 0.770 1.00 97.69 104 LEU A N 1
ATOM 826 C CA . LEU A 1 104 ? -7.776 -2.220 1.877 1.00 97.69 104 LEU A CA 1
ATOM 827 C C . LEU A 1 104 ? -9.295 -2.183 1.678 1.00 97.69 104 LEU A C 1
ATOM 829 O O . LEU A 1 104 ? -10.036 -2.467 2.616 1.00 97.69 104 LEU A O 1
ATOM 833 N N . ALA A 1 105 ? -9.753 -1.869 0.464 1.00 96.62 105 ALA A N 1
ATOM 834 C CA . ALA A 1 105 ? -11.175 -1.821 0.135 1.00 96.62 105 ALA A CA 1
ATOM 835 C C . ALA A 1 105 ? -11.837 -3.211 0.137 1.00 96.62 105 ALA A C 1
ATOM 837 O O . ALA A 1 105 ? -12.993 -3.336 0.522 1.00 96.62 105 ALA A O 1
ATOM 838 N N . GLU A 1 106 ? -11.114 -4.254 -0.279 1.00 96.19 106 GLU A N 1
ATOM 839 C CA . GLU A 1 106 ? -11.609 -5.637 -0.318 1.00 96.19 106 GLU A CA 1
ATOM 840 C C . GLU A 1 106 ? -11.708 -6.274 1.075 1.00 96.19 106 GLU A C 1
ATOM 842 O O . GLU A 1 106 ? -12.573 -7.118 1.305 1.00 96.19 106 GLU A O 1
ATOM 847 N N . ARG A 1 107 ? -10.784 -5.936 1.984 1.00 94.88 107 ARG A N 1
ATOM 848 C CA . ARG A 1 107 ? -10.636 -6.626 3.276 1.00 94.88 107 ARG A CA 1
ATOM 849 C C . ARG A 1 107 ? -11.196 -5.856 4.466 1.00 94.88 107 ARG A C 1
ATOM 851 O O . ARG A 1 107 ? -11.472 -6.497 5.471 1.00 94.88 107 ARG A O 1
ATOM 858 N N . GLU A 1 108 ? -11.320 -4.530 4.369 1.00 93.81 108 GLU A N 1
ATOM 859 C CA . GLU A 1 108 ? -11.635 -3.635 5.497 1.00 93.81 108 GLU A CA 1
ATOM 860 C C . GLU A 1 108 ? -10.843 -3.987 6.780 1.00 93.81 108 GLU A C 1
ATOM 862 O O . GLU A 1 108 ? -11.429 -4.294 7.821 1.00 93.81 108 GLU A O 1
ATOM 867 N N . PRO A 1 109 ? -9.500 -3.983 6.708 1.00 94.19 109 PRO A N 1
ATOM 868 C CA . PRO A 1 109 ? -8.638 -4.489 7.774 1.00 94.19 109 PRO A CA 1
ATOM 869 C C . PRO A 1 109 ? -8.664 -3.626 9.040 1.00 94.19 109 PRO A C 1
ATOM 871 O O . PRO A 1 109 ? -8.966 -2.428 9.007 1.00 94.19 109 PRO A O 1
ATOM 874 N N . ALA A 1 110 ? -8.223 -4.212 10.154 1.00 92.12 110 ALA A N 1
ATOM 875 C CA . ALA A 1 110 ? -7.846 -3.440 11.335 1.00 92.12 110 ALA A CA 1
ATOM 876 C C . ALA A 1 110 ? -6.547 -2.651 11.083 1.00 92.12 110 ALA A C 1
ATOM 878 O O . ALA A 1 110 ? -5.716 -3.034 10.261 1.00 92.12 110 ALA A O 1
ATOM 879 N N . VAL A 1 111 ? -6.314 -1.576 11.847 1.00 92.00 111 VAL A N 1
ATOM 880 C CA . VAL A 1 111 ? -5.135 -0.693 11.675 1.00 92.00 111 VAL A CA 1
ATOM 881 C C . VAL A 1 111 ? -3.804 -1.465 11.721 1.00 92.00 111 VAL A C 1
ATOM 883 O O . VAL A 1 111 ? -2.870 -1.140 10.992 1.00 92.00 111 VAL A O 1
ATOM 886 N N . GLN A 1 112 ? -3.739 -2.525 12.530 1.00 90.25 112 GLN A N 1
ATOM 887 C CA . GLN A 1 112 ? -2.558 -3.380 12.715 1.00 90.25 112 GLN A CA 1
ATOM 888 C C . GLN A 1 112 ? -2.234 -4.246 11.487 1.00 90.25 112 GLN A C 1
ATOM 890 O O . GLN A 1 112 ? -1.091 -4.638 11.281 1.00 90.25 112 GLN A O 1
ATOM 895 N N . GLU A 1 113 ? -3.236 -4.551 10.665 1.00 93.88 113 GLU A N 1
ATOM 896 C CA . GLU A 1 113 ? -3.109 -5.426 9.495 1.00 93.88 113 GLU A CA 1
ATOM 897 C C . GLU A 1 113 ? -2.745 -4.633 8.230 1.00 93.88 113 GLU A C 1
ATOM 899 O O . GLU A 1 113 ? -2.305 -5.204 7.230 1.00 93.88 113 GLU A O 1
ATOM 904 N N . VAL A 1 114 ? -2.880 -3.303 8.270 1.00 96.94 114 VAL A N 1
ATOM 905 C CA . VAL A 1 114 ? -2.585 -2.404 7.145 1.00 96.94 114 VAL A CA 1
ATOM 906 C C . VAL A 1 114 ? -1.132 -2.552 6.683 1.00 96.94 114 VAL A C 1
ATOM 908 O O . VAL A 1 114 ? -0.874 -2.630 5.482 1.00 96.94 114 VAL A O 1
ATOM 911 N N . SER A 1 115 ? -0.182 -2.651 7.619 1.00 95.81 115 SER A N 1
ATOM 912 C CA . SER A 1 115 ? 1.244 -2.844 7.316 1.00 95.81 115 SER A CA 1
ATOM 913 C C . SER A 1 115 ? 1.520 -4.187 6.629 1.00 95.81 115 SER A C 1
ATOM 915 O O . SER A 1 115 ? 2.338 -4.260 5.710 1.00 95.81 115 SER A O 1
ATOM 917 N N . GLN A 1 116 ? 0.794 -5.239 7.014 1.00 96.06 116 GLN A N 1
ATOM 918 C CA . GLN A 1 116 ? 0.917 -6.569 6.419 1.00 96.06 116 GLN A CA 1
ATOM 919 C C . GLN A 1 116 ? 0.367 -6.588 4.991 1.00 96.06 116 GLN A C 1
ATOM 921 O O . GLN A 1 116 ? 1.029 -7.085 4.082 1.00 96.06 116 GLN A O 1
ATOM 926 N N . LEU A 1 117 ? -0.806 -5.988 4.759 1.00 97.75 117 LEU A N 1
ATOM 927 C CA . LEU A 1 117 ? -1.374 -5.863 3.413 1.00 97.75 117 LEU A CA 1
ATOM 928 C C . LEU A 1 117 ? -0.494 -5.020 2.492 1.00 97.75 117 LEU A C 1
ATOM 930 O O . LEU A 1 117 ? -0.355 -5.333 1.309 1.00 97.75 117 LEU A O 1
ATOM 934 N N . PHE A 1 118 ? 0.132 -3.980 3.037 1.00 98.25 118 PHE A N 1
ATOM 935 C CA . PHE A 1 118 ? 1.102 -3.184 2.304 1.00 98.25 118 PHE A CA 1
ATOM 936 C C . PHE A 1 118 ? 2.318 -4.017 1.888 1.00 98.25 118 PHE A C 1
ATOM 938 O O . PHE A 1 118 ? 2.692 -4.018 0.717 1.00 98.25 118 PHE A O 1
ATOM 945 N N . HIS A 1 119 ? 2.883 -4.801 2.809 1.00 97.75 119 HIS A N 1
ATOM 946 C CA . HIS A 1 119 ? 3.970 -5.725 2.493 1.00 97.75 119 HIS A CA 1
ATOM 947 C C . HIS A 1 119 ? 3.569 -6.742 1.409 1.00 97.75 119 HIS A C 1
ATOM 949 O O . HIS A 1 119 ? 4.324 -6.947 0.458 1.00 97.75 119 HIS A O 1
ATOM 955 N N . CYS A 1 120 ? 2.361 -7.313 1.488 1.00 97.62 120 CYS A N 1
ATOM 956 C CA . CYS A 1 120 ? 1.824 -8.201 0.454 1.00 97.62 120 CYS A CA 1
ATOM 957 C C . CYS A 1 120 ? 1.758 -7.515 -0.920 1.00 97.62 120 CYS A C 1
ATOM 959 O O . CYS A 1 120 ? 2.211 -8.088 -1.909 1.00 97.62 120 CYS A O 1
ATOM 961 N N . ALA A 1 121 ? 1.259 -6.275 -0.992 1.00 98.19 121 ALA A N 1
ATOM 962 C CA . ALA A 1 121 ? 1.195 -5.516 -2.243 1.00 98.19 121 ALA A CA 1
ATOM 963 C C . ALA A 1 121 ? 2.589 -5.240 -2.834 1.00 98.19 121 ALA A C 1
ATOM 965 O O . ALA A 1 121 ? 2.782 -5.346 -4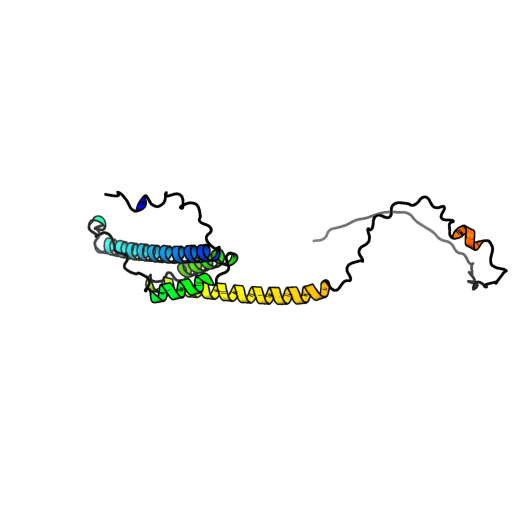.047 1.00 98.19 121 ALA A O 1
ATOM 966 N N . LEU A 1 122 ? 3.576 -4.926 -1.987 1.00 98.25 122 LEU A N 1
ATOM 967 C CA . LEU A 1 122 ? 4.961 -4.721 -2.417 1.00 98.25 122 LEU A CA 1
ATOM 968 C C . LEU A 1 122 ? 5.594 -6.008 -2.958 1.00 98.25 122 LEU A C 1
ATOM 970 O O . LEU A 1 122 ? 6.259 -5.979 -3.993 1.00 98.25 122 LEU A O 1
ATOM 974 N N . GLN A 1 123 ? 5.374 -7.142 -2.292 1.00 98.19 123 GLN A N 1
ATOM 975 C CA . GLN A 1 123 ? 5.848 -8.443 -2.770 1.00 98.19 123 GLN A CA 1
ATOM 976 C C . GLN A 1 123 ? 5.214 -8.813 -4.113 1.00 98.19 123 GLN A C 1
ATOM 978 O O . GLN A 1 123 ? 5.911 -9.264 -5.020 1.00 98.19 123 GLN A O 1
ATOM 983 N N . GLU A 1 124 ? 3.915 -8.560 -4.269 1.00 97.88 124 GLU A N 1
ATOM 984 C CA . GLU A 1 124 ? 3.192 -8.775 -5.522 1.00 97.88 124 GLU A CA 1
ATOM 985 C C . GLU A 1 124 ? 3.753 -7.899 -6.656 1.00 97.88 124 GLU A C 1
ATOM 987 O O . GLU A 1 124 ? 3.868 -8.344 -7.797 1.00 97.88 124 GLU A O 1
ATOM 992 N N . ALA A 1 125 ? 4.140 -6.655 -6.356 1.00 97.75 125 ALA A N 1
ATOM 993 C CA . ALA A 1 125 ? 4.783 -5.765 -7.320 1.00 97.75 125 ALA A CA 1
ATOM 994 C C . ALA A 1 125 ? 6.179 -6.263 -7.732 1.00 97.75 125 ALA A C 1
ATOM 996 O O . ALA A 1 125 ? 6.482 -6.299 -8.923 1.00 97.75 125 ALA A O 1
ATOM 997 N N . LEU A 1 126 ? 7.005 -6.704 -6.777 1.00 98.00 126 LEU A N 1
ATOM 998 C CA . LEU A 1 126 ? 8.327 -7.277 -7.065 1.00 98.00 126 LEU A CA 1
ATOM 999 C C . LEU A 1 126 ? 8.237 -8.557 -7.903 1.00 98.00 126 LEU A C 1
ATOM 1001 O O . LEU A 1 126 ? 9.051 -8.774 -8.800 1.00 98.00 126 LEU A O 1
ATOM 1005 N N . GLU A 1 127 ? 7.238 -9.392 -7.633 1.00 97.88 127 GLU A N 1
ATOM 1006 C CA . GLU A 1 127 ? 6.991 -10.608 -8.400 1.00 97.88 127 GLU A CA 1
ATOM 1007 C C . GLU A 1 127 ? 6.616 -10.283 -9.854 1.00 97.88 127 GLU A C 1
ATOM 1009 O O . GLU A 1 127 ? 7.200 -10.845 -10.781 1.00 97.88 127 GLU A O 1
ATOM 1014 N N . ARG A 1 128 ? 5.723 -9.309 -10.072 1.00 96.31 128 ARG A N 1
ATOM 1015 C CA . ARG A 1 128 ? 5.384 -8.829 -11.424 1.00 96.31 128 ARG A CA 1
ATOM 1016 C C . ARG A 1 128 ? 6.592 -8.265 -12.164 1.00 96.31 128 ARG A C 1
ATOM 1018 O O . ARG A 1 128 ? 6.788 -8.591 -13.330 1.00 96.31 128 ARG A O 1
ATOM 1025 N N . MET A 1 129 ? 7.425 -7.480 -11.479 1.00 96.50 129 MET A N 1
ATOM 1026 C CA . MET A 1 129 ? 8.667 -6.947 -12.047 1.00 96.50 129 MET A CA 1
ATOM 1027 C C . MET A 1 129 ? 9.582 -8.065 -12.552 1.00 96.50 129 MET A C 1
ATOM 1029 O O . MET A 1 129 ? 10.104 -7.980 -13.663 1.00 96.50 129 MET A O 1
ATOM 1033 N N . ARG A 1 130 ? 9.747 -9.133 -11.761 1.00 96.75 130 ARG A N 1
ATOM 1034 C CA . ARG A 1 130 ? 10.549 -10.297 -12.157 1.00 96.75 130 ARG A CA 1
ATOM 1035 C C . ARG A 1 130 ? 9.956 -10.999 -13.379 1.00 96.75 130 ARG A C 1
ATOM 1037 O O . ARG A 1 130 ? 10.682 -11.293 -14.325 1.00 96.75 130 ARG A O 1
ATOM 1044 N N . GLN A 1 131 ? 8.646 -11.237 -13.374 1.00 96.69 131 GLN A N 1
ATOM 1045 C CA . GLN A 1 131 ? 7.944 -11.897 -14.478 1.00 96.69 131 GLN A CA 1
ATOM 1046 C C . GLN A 1 131 ? 8.056 -11.096 -15.781 1.00 96.69 131 GLN A C 1
ATOM 1048 O O . GLN A 1 131 ? 8.361 -11.660 -16.831 1.00 96.69 131 GLN A O 1
ATOM 1053 N N . GLU A 1 132 ? 7.875 -9.776 -15.733 1.00 95.25 132 GLU A N 1
ATOM 1054 C CA . GLU A 1 132 ? 8.039 -8.924 -16.911 1.00 95.25 132 GLU A CA 1
ATOM 1055 C C . GLU A 1 132 ? 9.482 -8.903 -17.418 1.00 95.25 132 GLU A C 1
ATOM 1057 O O . GLU A 1 132 ? 9.695 -8.945 -18.630 1.00 95.25 132 GLU A O 1
ATOM 1062 N N . GLU A 1 133 ? 10.480 -8.901 -16.533 1.00 94.38 133 GLU A N 1
ATOM 1063 C CA . GLU A 1 133 ? 11.883 -8.991 -16.942 1.00 94.38 133 GLU A CA 1
ATOM 1064 C C . GLU A 1 133 ? 12.174 -10.318 -17.667 1.00 94.38 133 GLU A C 1
ATOM 1066 O O . GLU A 1 133 ? 12.850 -10.342 -18.699 1.00 94.38 133 GLU A O 1
ATOM 1071 N N . GLU A 1 134 ? 11.631 -11.433 -17.180 1.00 95.31 134 GLU A N 1
ATOM 1072 C CA . GLU A 1 134 ? 11.747 -12.740 -17.834 1.00 95.31 134 GLU A CA 1
ATOM 1073 C C . GLU A 1 134 ? 11.070 -12.761 -19.211 1.00 95.31 134 GLU A C 1
ATOM 1075 O O . GLU A 1 134 ? 11.662 -13.242 -20.187 1.00 95.31 134 GLU A O 1
ATOM 1080 N N . LEU A 1 135 ? 9.869 -12.185 -19.319 1.00 95.06 135 LEU A N 1
ATOM 1081 C CA . LEU A 1 135 ? 9.155 -12.030 -20.588 1.00 95.06 135 LEU A CA 1
ATOM 1082 C C . LEU A 1 135 ? 9.933 -11.148 -21.567 1.00 95.06 135 LEU A C 1
ATOM 1084 O O . LEU A 1 135 ? 10.056 -11.499 -22.741 1.00 95.06 135 LEU A O 1
ATOM 1088 N N . GLN A 1 136 ? 10.522 -10.048 -21.100 1.00 91.94 136 GLN A N 1
ATOM 1089 C CA . GLN A 1 136 ? 11.370 -9.180 -21.915 1.00 91.94 136 GLN A CA 1
ATOM 1090 C C . GLN A 1 136 ? 12.632 -9.911 -22.382 1.00 91.94 136 GLN A C 1
ATOM 1092 O O . GLN A 1 136 ? 12.980 -9.850 -23.561 1.00 91.94 136 GLN A O 1
ATOM 1097 N N . ARG A 1 137 ? 13.299 -10.669 -21.504 1.00 93.12 137 ARG A N 1
ATOM 1098 C CA . ARG A 1 137 ? 14.465 -11.494 -21.868 1.00 93.12 137 ARG A CA 1
ATOM 1099 C C . ARG A 1 137 ? 14.107 -12.541 -22.917 1.00 93.12 137 ARG A C 1
ATOM 1101 O O . ARG A 1 137 ? 14.875 -12.767 -23.853 1.00 93.12 137 ARG A O 1
ATOM 1108 N N . LEU A 1 138 ? 12.951 -13.189 -22.789 1.00 93.19 138 LEU A N 1
ATOM 1109 C CA . LEU A 1 138 ? 12.423 -14.092 -23.810 1.00 93.19 138 LEU A CA 1
ATOM 1110 C C . LEU A 1 138 ? 12.176 -13.339 -25.121 1.00 93.19 138 LEU A C 1
ATOM 1112 O O . LEU A 1 138 ? 12.736 -13.727 -26.145 1.00 93.19 138 LEU A O 1
ATOM 1116 N N . ALA A 1 139 ? 11.421 -12.242 -25.091 1.00 92.88 139 ALA A N 1
ATOM 1117 C CA . ALA A 1 139 ? 11.096 -11.438 -26.267 1.00 92.88 139 ALA A CA 1
ATOM 1118 C C . ALA A 1 139 ? 12.351 -10.948 -27.006 1.00 92.88 139 ALA A C 1
ATOM 1120 O O . ALA A 1 139 ? 12.414 -11.029 -28.230 1.00 92.88 139 ALA A O 1
ATOM 1121 N N . LEU A 1 140 ? 13.390 -10.526 -26.281 1.00 90.88 140 LEU A N 1
ATOM 1122 C CA . LEU A 1 140 ? 14.674 -10.140 -26.862 1.00 90.88 140 LEU A CA 1
ATOM 1123 C C . LEU A 1 140 ? 15.392 -11.323 -27.520 1.00 90.88 140 LEU A C 1
ATOM 1125 O O . LEU A 1 140 ? 15.951 -11.149 -28.598 1.00 90.88 140 LEU A O 1
ATOM 1129 N N . ARG A 1 141 ? 15.355 -12.530 -26.938 1.00 86.69 141 ARG A N 1
ATOM 1130 C CA . ARG A 1 141 ? 15.919 -13.739 -27.574 1.00 86.69 141 ARG A CA 1
ATOM 1131 C C . ARG A 1 141 ? 15.204 -14.087 -28.881 1.00 86.69 141 ARG A C 1
ATOM 1133 O O . ARG A 1 141 ? 15.861 -14.403 -29.871 1.00 86.69 141 ARG A O 1
ATOM 1140 N N . TRP A 1 142 ? 13.876 -13.990 -28.910 1.00 77.38 142 TRP A N 1
ATOM 1141 C CA . TRP A 1 142 ? 13.090 -14.212 -30.130 1.00 77.38 142 TRP A CA 1
ATOM 1142 C C . TRP A 1 142 ? 13.292 -13.087 -31.160 1.00 77.38 142 TRP A C 1
ATOM 1144 O O . TRP A 1 142 ? 13.432 -13.361 -32.350 1.00 77.38 142 TRP A O 1
ATOM 1154 N N . GLY A 1 143 ? 13.411 -11.834 -30.711 1.00 73.56 143 GLY A N 1
ATOM 1155 C CA . GLY A 1 143 ? 13.686 -10.669 -31.556 1.00 73.56 143 GLY A CA 1
ATOM 1156 C C . GLY A 1 143 ? 15.107 -10.637 -32.134 1.00 73.56 143 GLY A C 1
ATOM 1157 O O . GLY A 1 143 ? 15.301 -10.199 -33.267 1.00 73.56 143 GLY A O 1
ATOM 1158 N N . GLN A 1 144 ? 16.107 -11.160 -31.418 1.00 60.19 144 GLN A N 1
ATOM 1159 C CA . GLN A 1 144 ? 17.473 -11.334 -31.935 1.00 60.19 144 GLN A CA 1
ATOM 1160 C C . GLN A 1 144 ? 17.510 -12.301 -33.122 1.00 60.19 144 GLN A C 1
ATOM 1162 O O . GLN A 1 144 ? 18.252 -12.070 -34.076 1.00 60.19 144 GLN A O 1
ATOM 1167 N N . ARG A 1 145 ? 16.642 -13.321 -33.128 1.00 56.12 145 ARG A N 1
ATOM 1168 C CA . ARG A 1 145 ? 16.478 -14.234 -34.267 1.00 56.12 145 ARG A CA 1
ATOM 1169 C C . ARG A 1 145 ? 15.962 -13.521 -35.524 1.00 56.12 145 ARG A C 1
ATOM 1171 O O . ARG A 1 145 ? 16.289 -13.942 -36.626 1.00 56.12 145 ARG A O 1
ATOM 1178 N N . ALA A 1 146 ? 15.223 -12.421 -35.364 1.00 55.69 146 ALA A N 1
ATOM 1179 C CA . ALA A 1 146 ? 14.712 -11.596 -36.461 1.00 55.69 146 ALA A CA 1
ATOM 1180 C C . ALA A 1 146 ? 15.695 -10.496 -36.925 1.00 55.69 146 ALA A C 1
ATOM 1182 O O . ALA A 1 146 ? 15.566 -9.984 -38.033 1.00 55.69 146 ALA A O 1
ATOM 1183 N N . ARG A 1 147 ? 16.693 -10.131 -36.102 1.00 55.91 147 ARG A N 1
ATOM 1184 C CA . ARG A 1 147 ? 17.712 -9.101 -36.409 1.00 55.91 147 ARG A CA 1
ATOM 1185 C C . ARG A 1 147 ? 19.044 -9.651 -36.933 1.00 55.91 147 ARG A C 1
ATOM 1187 O O . ARG A 1 147 ? 19.944 -8.867 -37.209 1.00 55.91 147 ARG A O 1
ATOM 1194 N N . GLY A 1 148 ? 19.159 -10.962 -37.150 1.00 54.66 148 GLY A N 1
ATOM 1195 C CA . GLY A 1 148 ? 20.307 -11.602 -37.812 1.00 54.66 148 GLY A CA 1
ATOM 1196 C C . GLY A 1 148 ? 20.409 -11.355 -39.328 1.00 54.66 148 GLY A C 1
ATOM 1197 O O . GLY A 1 148 ? 21.040 -12.142 -40.028 1.00 54.66 148 GLY A O 1
ATOM 1198 N N . GLY A 1 149 ? 19.773 -10.305 -39.855 1.00 59.50 149 GLY A N 1
ATOM 1199 C CA . GLY A 1 149 ? 19.929 -9.869 -41.240 1.00 59.50 149 GLY A CA 1
ATOM 1200 C C . GLY A 1 149 ? 21.107 -8.910 -41.350 1.00 59.50 149 GLY A C 1
ATOM 1201 O O . GLY A 1 149 ? 21.111 -7.866 -40.700 1.00 59.50 149 GLY A O 1
ATOM 1202 N N . LEU A 1 150 ? 22.101 -9.279 -42.160 1.00 57.00 150 LEU A N 1
ATOM 1203 C CA . LEU A 1 150 ? 23.232 -8.444 -42.566 1.00 57.00 150 LEU A CA 1
ATOM 1204 C C . LEU A 1 150 ? 22.779 -6.991 -42.777 1.00 57.00 150 LEU A C 1
ATOM 1206 O O . LEU A 1 150 ? 21.997 -6.707 -43.685 1.00 57.00 150 LEU A O 1
ATOM 1210 N N . ALA A 1 151 ? 23.273 -6.065 -41.953 1.00 61.53 151 ALA A N 1
ATOM 1211 C CA . ALA A 1 151 ? 23.161 -4.649 -42.271 1.00 61.53 151 ALA A CA 1
ATOM 1212 C C . ALA A 1 151 ? 23.812 -4.435 -43.651 1.00 61.53 151 ALA A C 1
ATOM 1214 O O . ALA A 1 151 ? 24.949 -4.884 -43.842 1.00 61.53 151 ALA A O 1
ATOM 1215 N N . PRO A 1 152 ? 23.140 -3.792 -44.626 1.00 54.53 152 PRO A N 1
ATOM 1216 C CA . PRO A 1 152 ? 23.789 -3.489 -45.881 1.00 54.53 152 PRO A CA 1
ATOM 1217 C C . PRO A 1 152 ? 24.965 -2.564 -45.577 1.00 54.53 152 PRO A C 1
ATOM 1219 O O . PRO A 1 152 ? 24.844 -1.541 -44.900 1.00 54.53 152 PRO A O 1
ATOM 1222 N N . PHE A 1 153 ? 26.116 -3.024 -46.044 1.00 58.00 153 PHE A N 1
ATOM 1223 C CA . PHE A 1 153 ? 27.378 -2.328 -46.209 1.00 58.00 153 PHE A CA 1
ATOM 1224 C C . PHE A 1 153 ? 27.229 -0.798 -46.260 1.00 58.00 153 PHE A C 1
ATOM 1226 O O . PHE A 1 153 ? 26.397 -0.265 -46.998 1.00 58.00 153 PHE A O 1
ATOM 1233 N N . LYS A 1 154 ? 28.084 -0.079 -45.521 1.00 59.53 154 LYS A N 1
ATOM 1234 C CA . LYS A 1 154 ? 28.233 1.377 -45.645 1.00 59.53 154 LYS A CA 1
ATOM 1235 C C . LYS A 1 154 ? 28.404 1.749 -47.122 1.00 59.53 154 LYS A C 1
ATOM 1237 O O . LYS A 1 154 ? 29.464 1.516 -47.693 1.00 59.53 154 LYS A O 1
ATOM 1242 N N . ALA A 1 155 ? 27.402 2.384 -47.716 1.00 56.97 155 ALA A N 1
ATOM 1243 C CA . ALA A 1 155 ? 27.500 2.936 -49.059 1.00 56.97 155 ALA A CA 1
ATOM 1244 C C . ALA A 1 155 ? 27.028 4.390 -49.062 1.00 56.97 155 ALA A C 1
ATOM 1246 O O . ALA A 1 155 ? 25.896 4.678 -49.435 1.00 56.97 155 ALA A O 1
ATOM 1247 N N . ARG A 1 156 ? 27.915 5.311 -48.658 1.00 54.28 156 ARG A N 1
ATOM 1248 C CA . ARG A 1 156 ? 28.015 6.634 -49.302 1.00 54.28 156 ARG A CA 1
ATOM 1249 C C . ARG A 1 156 ? 29.305 7.370 -48.929 1.00 54.28 156 ARG A C 1
ATOM 1251 O O . ARG A 1 156 ? 29.290 8.400 -48.264 1.00 54.28 156 ARG A O 1
ATOM 1258 N N . ALA A 1 157 ? 30.442 6.867 -49.408 1.00 57.31 157 ALA A N 1
ATOM 1259 C CA . ALA A 1 157 ? 31.534 7.779 -49.731 1.00 57.31 157 ALA A CA 1
ATOM 1260 C C . ALA A 1 157 ? 31.046 8.643 -50.907 1.00 57.31 157 ALA A C 1
ATOM 1262 O O . ALA A 1 157 ? 30.622 8.111 -51.933 1.00 57.31 157 ALA A O 1
ATOM 1263 N N . ARG A 1 158 ? 31.014 9.967 -50.737 1.00 58.41 158 ARG A N 1
ATOM 1264 C CA . ARG A 1 158 ? 30.732 10.901 -51.833 1.00 58.41 158 ARG A CA 1
ATOM 1265 C C . ARG A 1 158 ? 31.912 10.835 -52.800 1.00 58.41 158 ARG A C 1
ATOM 1267 O O . ARG A 1 158 ? 32.942 11.445 -52.542 1.00 58.41 158 ARG A O 1
ATOM 1274 N N . ILE A 1 159 ? 31.775 10.060 -53.871 1.00 55.56 159 ILE A N 1
ATOM 1275 C CA . ILE A 1 159 ? 32.714 10.099 -54.989 1.00 55.56 159 ILE A CA 1
ATOM 1276 C C . ILE A 1 159 ? 32.403 11.390 -55.750 1.00 55.56 159 ILE A C 1
ATOM 1278 O O . ILE A 1 159 ? 31.339 11.517 -56.354 1.00 55.56 159 ILE A O 1
ATOM 1282 N N . ALA A 1 160 ? 33.296 12.373 -55.649 1.00 59.22 160 ALA A N 1
ATOM 1283 C CA . ALA A 1 160 ? 33.301 13.512 -56.556 1.00 59.22 160 ALA A CA 1
ATOM 1284 C C . ALA A 1 160 ? 33.735 13.007 -57.943 1.00 59.22 160 ALA A C 1
ATOM 1286 O O . ALA A 1 160 ? 34.683 12.221 -58.013 1.00 59.22 160 ALA A O 1
ATOM 1287 N N . PRO A 1 161 ? 33.066 13.404 -59.036 1.00 46.53 161 PRO A N 1
ATOM 1288 C CA . PRO A 1 161 ? 33.463 12.967 -60.363 1.00 46.53 161 PRO A CA 1
ATOM 1289 C C . PRO A 1 161 ? 34.821 13.589 -60.696 1.00 46.53 161 PRO A C 1
ATOM 1291 O O . PRO A 1 161 ? 34.934 14.803 -60.861 1.00 46.53 161 PRO A O 1
ATOM 1294 N N . SER A 1 162 ? 35.860 12.761 -60.780 1.00 55.28 162 SER A N 1
ATOM 1295 C CA . SER A 1 162 ? 37.075 13.147 -61.480 1.00 55.28 162 SER A CA 1
ATOM 1296 C C . SER A 1 162 ? 36.751 13.230 -62.969 1.00 55.28 162 SER A C 1
ATOM 1298 O O . SER A 1 162 ? 36.158 12.325 -63.557 1.00 55.28 162 SER A O 1
ATOM 1300 N N . THR A 1 163 ? 37.122 14.349 -63.578 1.00 55.03 163 THR A N 1
ATOM 1301 C CA . THR A 1 163 ? 37.144 14.571 -65.022 1.00 55.03 163 THR A CA 1
ATOM 1302 C C . THR A 1 163 ? 38.149 13.615 -65.662 1.00 55.03 163 THR A C 1
ATOM 1304 O O . THR A 1 163 ? 39.309 13.943 -65.882 1.00 55.03 163 THR A O 1
ATOM 1307 N N . GLY A 1 164 ? 37.706 12.393 -65.932 1.00 52.16 164 GLY A N 1
ATOM 1308 C CA . GLY A 1 164 ? 38.440 11.400 -66.699 1.00 52.16 164 GLY A CA 1
ATOM 1309 C C . GLY A 1 164 ? 37.467 10.704 -67.633 1.00 52.16 164 GLY A C 1
ATOM 1310 O O . GLY A 1 1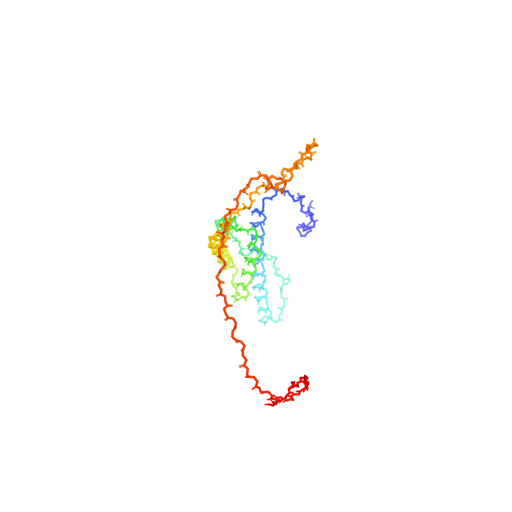64 ? 36.470 10.150 -67.184 1.00 52.16 164 GLY A O 1
ATOM 1311 N N . HIS A 1 165 ? 37.730 10.778 -68.934 1.00 57.50 165 HIS A N 1
ATOM 1312 C CA . HIS A 1 165 ? 36.950 10.131 -69.986 1.00 57.50 165 HIS A CA 1
ATOM 1313 C C . HIS A 1 165 ? 36.876 8.612 -69.727 1.00 57.50 165 HIS A C 1
ATOM 1315 O O . HIS A 1 165 ? 37.834 7.884 -69.982 1.00 57.50 165 HIS A O 1
ATOM 1321 N N . ILE A 1 166 ? 35.755 8.123 -69.191 1.00 53.47 166 ILE A N 1
ATOM 1322 C CA . ILE A 1 166 ? 35.495 6.686 -69.049 1.00 53.47 166 ILE A CA 1
ATOM 1323 C C . ILE A 1 166 ? 34.823 6.228 -70.343 1.00 53.47 166 ILE A C 1
ATOM 1325 O O . ILE A 1 166 ? 33.653 6.521 -70.581 1.00 53.47 166 ILE A O 1
ATOM 1329 N N . LEU A 1 167 ? 35.576 5.524 -71.188 1.00 52.91 167 LEU A N 1
ATOM 1330 C CA . LEU A 1 167 ? 35.020 4.836 -72.352 1.00 52.91 167 LEU A CA 1
ATOM 1331 C C . LEU A 1 167 ? 34.083 3.726 -71.864 1.00 52.91 167 LEU A C 1
ATOM 1333 O O . LEU A 1 167 ? 34.433 2.935 -70.982 1.00 52.91 167 LEU A O 1
ATOM 1337 N N . THR A 1 168 ? 32.868 3.692 -72.404 1.00 53.84 168 THR A N 1
ATOM 1338 C CA . THR A 1 168 ? 31.851 2.716 -72.013 1.00 53.84 168 THR A CA 1
ATOM 1339 C C . THR A 1 168 ? 32.194 1.332 -72.562 1.00 53.84 168 THR A C 1
ATOM 1341 O O . THR A 1 168 ? 32.730 1.177 -73.657 1.00 53.84 168 THR A O 1
ATOM 1344 N N . VAL A 1 169 ? 31.868 0.296 -71.784 1.00 53.81 169 VAL A N 1
ATOM 1345 C CA . VAL A 1 169 ? 32.135 -1.123 -72.096 1.00 53.81 169 VAL A CA 1
ATOM 1346 C C . VAL A 1 169 ? 31.513 -1.561 -73.434 1.00 53.81 169 VAL A C 1
ATOM 1348 O O . VAL A 1 169 ? 31.997 -2.510 -74.046 1.00 53.81 169 VAL A O 1
ATOM 1351 N N . SER A 1 170 ? 30.518 -0.827 -73.939 1.00 52.03 170 SER A N 1
ATOM 1352 C CA . SER A 1 170 ? 29.912 -1.032 -75.257 1.00 52.03 170 SER A CA 1
ATOM 1353 C C . SER A 1 170 ? 30.882 -0.803 -76.427 1.00 52.03 170 SER A C 1
ATOM 1355 O O . SER A 1 170 ? 30.770 -1.488 -77.434 1.00 52.03 170 SER A O 1
ATOM 1357 N N . GLU A 1 171 ? 31.887 0.072 -76.294 1.00 51.56 171 GLU A N 1
ATOM 1358 C CA . GLU A 1 171 ? 32.902 0.310 -77.339 1.00 51.56 171 GLU A CA 1
ATOM 1359 C C . GLU A 1 171 ? 33.973 -0.802 -77.379 1.00 51.56 171 GLU A 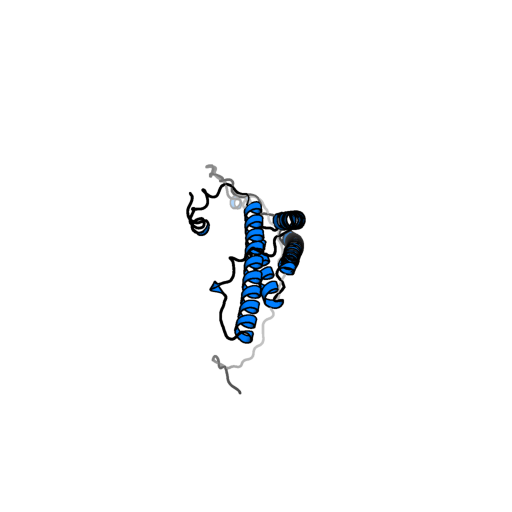C 1
ATOM 1361 O O . GLU A 1 171 ? 34.607 -1.065 -78.403 1.00 51.56 171 GLU A O 1
ATOM 1366 N N . ARG A 1 172 ? 34.171 -1.514 -76.261 1.00 47.78 172 ARG A N 1
ATOM 1367 C CA . ARG A 1 172 ? 35.218 -2.542 -76.121 1.00 47.78 172 ARG A CA 1
ATOM 1368 C C . ARG A 1 172 ? 34.779 -3.937 -76.584 1.00 47.78 172 ARG A C 1
ATOM 1370 O O . ARG A 1 172 ? 35.599 -4.852 -76.598 1.00 47.78 172 ARG A O 1
ATOM 1377 N N . VAL A 1 173 ? 33.516 -4.089 -76.988 1.00 51.28 173 VAL A N 1
ATOM 1378 C CA . VAL A 1 173 ? 32.925 -5.340 -77.495 1.00 51.28 173 VAL A CA 1
ATOM 1379 C C . VAL A 1 173 ? 32.771 -5.340 -79.027 1.00 51.28 173 VAL A C 1
ATOM 1381 O O . VAL A 1 173 ? 32.367 -6.343 -79.585 1.00 51.28 173 VAL A O 1
ATOM 1384 N N . GLU A 1 174 ? 33.164 -4.298 -79.768 1.00 51.78 174 GLU A N 1
ATOM 1385 C CA . GLU A 1 174 ? 33.079 -4.334 -81.247 1.00 51.78 174 GLU A CA 1
ATOM 1386 C C . GLU A 1 174 ? 34.361 -4.784 -81.973 1.00 51.78 174 GLU A C 1
ATOM 1388 O O . GLU A 1 174 ? 34.321 -5.041 -83.173 1.00 51.78 174 GLU A O 1
ATOM 1393 N N . ARG A 1 175 ? 35.506 -4.944 -81.290 1.00 51.31 175 ARG A N 1
ATOM 1394 C CA . ARG A 1 175 ? 36.781 -5.316 -81.955 1.00 51.31 175 ARG A CA 1
ATOM 1395 C C . ARG A 1 175 ? 37.323 -6.717 -81.682 1.00 51.31 175 ARG A C 1
ATOM 1397 O O . ARG A 1 175 ? 38.427 -7.019 -82.124 1.00 51.31 175 ARG A O 1
ATOM 1404 N N . ALA A 1 176 ? 36.589 -7.595 -81.006 1.00 49.66 176 ALA A N 1
ATOM 1405 C CA . ALA A 1 176 ? 37.111 -8.932 -80.722 1.00 49.66 176 ALA A CA 1
ATOM 1406 C C . ALA A 1 176 ? 36.027 -10.013 -80.639 1.00 49.66 176 ALA A C 1
ATOM 1408 O O . ALA A 1 176 ? 35.656 -10.416 -79.542 1.00 49.66 176 ALA A O 1
ATOM 1409 N N . ALA A 1 177 ? 35.575 -10.524 -81.789 1.00 39.81 177 ALA A N 1
ATOM 1410 C CA . ALA A 1 177 ? 35.269 -11.953 -81.959 1.00 39.81 177 ALA A CA 1
ATOM 1411 C C . ALA A 1 177 ? 34.926 -12.302 -83.424 1.00 39.81 177 ALA A C 1
ATOM 1413 O O . ALA A 1 177 ? 33.974 -11.746 -83.969 1.00 39.81 177 ALA A O 1
ATOM 1414 N N . PRO A 1 178 ? 35.615 -13.275 -84.053 1.00 42.03 178 PRO A N 1
ATOM 1415 C CA . PRO A 1 178 ? 35.057 -14.020 -85.170 1.00 42.03 178 PRO A CA 1
ATOM 1416 C C . PRO A 1 178 ? 34.003 -15.036 -84.695 1.00 42.03 178 PRO A C 1
ATOM 1418 O O . PRO A 1 178 ? 34.042 -15.574 -83.587 1.00 42.03 178 PRO A O 1
ATOM 1421 N N . SER A 1 179 ? 33.060 -15.267 -85.603 1.00 49.94 179 SER A N 1
ATOM 1422 C CA . SER A 1 179 ? 31.856 -16.098 -85.560 1.00 49.94 179 SER A CA 1
ATOM 1423 C C . SER A 1 179 ? 31.957 -17.426 -84.799 1.00 49.94 179 SER A C 1
ATOM 1425 O O . SER A 1 179 ? 32.677 -18.340 -85.203 1.00 49.94 179 SER A O 1
ATOM 1427 N N . ARG A 1 180 ? 31.100 -17.593 -83.784 1.00 51.12 180 ARG A N 1
ATOM 1428 C CA . ARG A 1 180 ? 30.652 -18.906 -83.301 1.00 51.12 180 ARG A CA 1
ATOM 1429 C C . ARG A 1 180 ? 29.127 -18.959 -83.298 1.00 51.12 180 ARG A C 1
ATOM 1431 O O . ARG A 1 180 ? 28.460 -18.350 -82.468 1.00 51.12 180 ARG A O 1
ATOM 1438 N N . THR A 1 181 ? 28.605 -19.693 -84.271 1.00 51.53 181 THR A N 1
ATOM 1439 C CA . THR A 1 181 ? 27.213 -20.120 -84.420 1.00 51.53 181 THR A CA 1
ATOM 1440 C C . THR A 1 181 ? 26.730 -20.864 -83.176 1.00 51.53 181 THR A C 1
ATOM 1442 O O . THR A 1 181 ? 27.311 -21.883 -82.800 1.00 51.53 181 THR A O 1
ATOM 1445 N N . ARG A 1 182 ? 25.640 -20.392 -82.564 1.00 42.50 182 ARG A N 1
ATOM 1446 C CA . ARG A 1 182 ? 24.858 -21.151 -81.582 1.00 42.50 182 ARG A CA 1
ATOM 1447 C C . ARG A 1 182 ? 23.462 -21.354 -82.165 1.00 42.50 182 ARG A C 1
ATOM 1449 O O . ARG A 1 182 ? 22.718 -20.395 -82.330 1.00 42.50 182 ARG A O 1
ATOM 1456 N N . SER A 1 183 ? 23.157 -22.591 -82.534 1.00 46.97 183 SER A N 1
ATOM 1457 C CA . SER A 1 183 ? 21.849 -23.034 -83.016 1.00 46.97 183 SER A CA 1
ATOM 1458 C C . SER A 1 183 ? 20.769 -22.834 -81.944 1.00 46.97 183 SER A C 1
ATOM 1460 O O . SER A 1 183 ? 20.978 -23.197 -80.784 1.00 46.97 183 SER A O 1
ATOM 1462 N N . ALA A 1 184 ? 19.627 -22.265 -82.336 1.00 50.66 184 ALA A N 1
ATOM 1463 C CA . ALA A 1 184 ? 18.408 -22.201 -81.530 1.00 50.66 184 ALA A CA 1
ATOM 1464 C C . ALA A 1 184 ? 17.641 -23.541 -81.602 1.00 50.66 184 ALA A C 1
ATOM 1466 O O . ALA A 1 184 ? 17.764 -24.237 -82.611 1.00 50.66 184 ALA A O 1
ATOM 1467 N N . PRO A 1 185 ? 16.862 -23.925 -80.573 1.00 48.16 185 PRO A N 1
ATOM 1468 C CA . PRO A 1 185 ? 15.964 -25.068 -80.663 1.00 48.16 185 PRO A CA 1
ATOM 1469 C C . PRO A 1 185 ? 14.646 -24.663 -81.345 1.00 48.16 185 PRO A C 1
ATOM 1471 O O . PRO A 1 185 ? 14.028 -23.662 -80.979 1.00 48.16 185 PRO A O 1
ATOM 1474 N N . ASP A 1 186 ? 14.222 -25.459 -82.326 1.00 47.00 186 ASP A N 1
ATOM 1475 C CA . ASP A 1 186 ? 12.955 -25.304 -83.041 1.00 47.00 186 ASP A CA 1
ATOM 1476 C C . ASP A 1 186 ? 11.756 -25.616 -82.132 1.00 47.00 186 ASP A C 1
ATOM 1478 O O . ASP A 1 186 ? 11.604 -26.737 -81.645 1.00 47.00 186 ASP A O 1
ATOM 1482 N N . PHE A 1 187 ? 10.840 -24.657 -81.976 1.00 42.25 187 PHE A N 1
ATOM 1483 C CA . PHE A 1 187 ? 9.468 -24.933 -81.548 1.00 42.25 187 PHE A CA 1
ATOM 1484 C C . PHE A 1 187 ? 8.564 -24.928 -82.784 1.00 42.25 187 PHE A C 1
ATOM 1486 O O . PHE A 1 187 ? 8.244 -23.875 -83.335 1.00 42.25 187 PHE A O 1
ATOM 1493 N N . ARG A 1 188 ? 8.140 -26.116 -83.233 1.00 45.44 188 ARG A N 1
ATOM 1494 C CA . ARG A 1 188 ? 7.101 -26.248 -84.263 1.00 45.44 188 ARG A CA 1
ATOM 1495 C C . ARG A 1 188 ? 5.741 -25.874 -83.676 1.00 45.44 188 ARG A C 1
ATOM 1497 O O . ARG A 1 188 ? 5.177 -26.616 -82.877 1.00 45.44 188 ARG A O 1
ATOM 1504 N N . ALA A 1 189 ? 5.205 -24.750 -84.137 1.00 41.12 189 ALA A N 1
ATOM 1505 C CA . ALA A 1 189 ? 3.788 -24.433 -84.066 1.00 41.12 189 ALA A CA 1
ATOM 1506 C C . ALA A 1 189 ? 3.036 -25.238 -85.140 1.00 41.12 189 ALA A C 1
ATOM 1508 O O . ALA A 1 189 ? 3.314 -25.104 -86.330 1.00 41.12 189 ALA A O 1
ATOM 1509 N N . GLY A 1 190 ? 2.092 -26.080 -84.721 1.00 38.25 190 GLY A N 1
ATOM 1510 C CA . GLY A 1 190 ? 1.087 -26.666 -85.604 1.00 38.25 190 GLY A CA 1
ATOM 1511 C C . GLY A 1 190 ? -0.189 -25.830 -85.550 1.00 38.25 190 GLY A C 1
ATOM 1512 O O . GLY A 1 190 ? -0.897 -25.867 -84.550 1.00 38.25 190 GLY A O 1
ATOM 1513 N N . MET A 1 191 ? -0.477 -25.076 -86.611 1.00 38.03 191 MET A N 1
ATOM 1514 C CA . MET A 1 191 ? -1.826 -24.581 -86.904 1.00 38.03 191 MET A CA 1
ATOM 1515 C C . MET A 1 191 ? -2.542 -25.583 -87.814 1.00 38.03 191 MET A C 1
ATOM 1517 O O . MET A 1 191 ? -1.943 -26.032 -88.789 1.00 38.03 191 MET A O 1
ATOM 1521 N N . ALA A 1 192 ? -3.827 -25.847 -87.552 1.00 37.09 192 ALA A N 1
ATOM 1522 C CA . ALA A 1 192 ? -4.954 -25.479 -88.430 1.00 37.09 192 ALA A CA 1
ATOM 1523 C C . ALA A 1 192 ? -6.177 -26.401 -88.240 1.00 37.09 192 ALA A C 1
ATOM 1525 O O . ALA A 1 192 ? -6.040 -27.616 -88.140 1.00 37.09 192 ALA A O 1
ATOM 1526 N N . GLY A 1 193 ? -7.370 -25.793 -88.281 1.00 34.12 193 GLY A N 1
ATOM 1527 C CA . GLY A 1 193 ? -8.676 -26.455 -88.421 1.00 34.12 193 GLY A CA 1
ATOM 1528 C C . GLY A 1 193 ? -9.678 -25.989 -87.359 1.00 34.12 193 GLY A C 1
ATOM 1529 O O . GLY A 1 193 ? -9.809 -26.623 -86.325 1.00 34.12 193 GLY A O 1
ATOM 1530 N N . SER A 1 194 ? -10.179 -24.751 -87.419 1.00 39.66 194 SER A N 1
ATOM 1531 C CA . SER A 1 194 ? -11.446 -24.351 -88.069 1.00 39.66 194 SER A CA 1
ATOM 1532 C C . SER A 1 194 ? -12.716 -24.973 -87.468 1.00 39.66 194 SER A C 1
ATOM 1534 O O . SER A 1 194 ? -12.958 -26.152 -87.687 1.00 39.66 194 SER A O 1
ATOM 1536 N N . THR A 1 195 ? -13.527 -24.132 -86.809 1.00 39.47 195 THR A N 1
ATOM 1537 C CA . THR A 1 195 ? -15.009 -23.982 -86.869 1.00 39.47 195 THR A CA 1
ATOM 1538 C C . THR A 1 195 ? -15.428 -23.235 -85.597 1.00 39.47 195 THR A C 1
ATOM 1540 O O . THR A 1 195 ? -15.187 -23.719 -84.500 1.00 39.47 195 THR A O 1
ATOM 1543 N N . GLN A 1 196 ? -15.759 -21.947 -85.675 1.00 36.56 196 GLN A N 1
ATOM 1544 C CA . GLN A 1 196 ? -17.094 -21.402 -85.963 1.00 36.56 196 GLN A CA 1
ATOM 1545 C C . GLN A 1 196 ? -18.051 -21.483 -84.759 1.00 36.56 196 GLN A C 1
ATOM 1547 O O . GLN A 1 196 ? -18.174 -22.520 -84.123 1.00 36.56 196 GLN A O 1
ATOM 1552 N N . THR A 1 197 ? -18.784 -20.377 -84.562 1.00 44.75 197 THR A N 1
ATOM 1553 C CA . THR A 1 197 ? -19.811 -20.067 -83.543 1.00 44.75 197 THR A CA 1
ATOM 1554 C C . THR A 1 197 ? -19.237 -19.602 -82.198 1.00 44.75 197 THR A C 1
ATOM 1556 O O . THR A 1 197 ? -18.341 -20.224 -81.655 1.00 44.75 197 THR A O 1
ATOM 1559 N N . GLY A 1 198 ? -19.635 -18.476 -81.610 1.00 34.84 198 GLY A N 1
ATOM 1560 C CA . GLY A 1 198 ? -20.703 -17.530 -81.924 1.00 34.84 198 GLY A CA 1
ATOM 1561 C C . GLY A 1 198 ? -21.332 -17.056 -80.610 1.00 34.84 198 GLY A C 1
ATOM 1562 O O . GLY A 1 198 ? -21.697 -17.903 -79.806 1.00 34.84 198 GLY A O 1
ATOM 1563 N N . TRP A 1 199 ? -21.499 -15.732 -80.469 1.00 35.62 199 TRP A N 1
ATOM 1564 C CA . TRP A 1 199 ? -22.264 -15.017 -79.422 1.00 35.62 199 TRP A CA 1
ATOM 1565 C C . TRP A 1 199 ? -21.647 -15.056 -78.006 1.00 35.62 199 TRP A C 1
ATOM 1567 O O . TRP A 1 199 ? -21.161 -16.080 -77.563 1.00 35.62 199 TRP A O 1
ATOM 1577 N N . GLY A 1 200 ? -21.608 -13.999 -77.198 1.00 41.09 200 GLY A N 1
ATOM 1578 C CA . GLY A 1 200 ? -22.122 -12.641 -77.295 1.00 41.09 200 GLY A CA 1
ATOM 1579 C C . GLY A 1 200 ? -21.855 -11.912 -75.963 1.00 41.09 200 GLY A C 1
ATOM 1580 O O . GLY A 1 200 ? -21.856 -12.534 -74.911 1.00 41.09 200 GLY A O 1
ATOM 1581 N N . VAL A 1 201 ? -21.535 -10.619 -76.065 1.00 42.56 201 VAL A N 1
ATOM 1582 C CA . VAL A 1 201 ? -22.019 -9.481 -75.250 1.00 42.56 201 VAL A CA 1
ATOM 1583 C C . VAL A 1 201 ? -22.283 -9.696 -73.740 1.00 42.56 201 VAL A C 1
ATOM 1585 O O . VAL A 1 201 ? -23.209 -10.396 -73.361 1.00 42.56 201 VAL A O 1
ATOM 1588 N N . LEU A 1 202 ? -21.493 -8.956 -72.940 1.00 40.75 202 LEU A N 1
ATOM 1589 C CA . LEU A 1 202 ? -21.858 -8.039 -71.832 1.00 40.75 202 LEU A CA 1
ATOM 1590 C C . LEU A 1 202 ? -22.894 -8.507 -70.780 1.00 40.75 202 LEU A C 1
ATOM 1592 O O . LEU A 1 202 ? -24.046 -8.740 -71.114 1.00 40.75 202 LEU A O 1
ATOM 1596 N N . ASP A 1 203 ? -22.556 -8.478 -69.486 1.00 40.03 203 ASP A N 1
ATOM 1597 C CA . ASP A 1 203 ? -22.807 -7.339 -68.575 1.00 40.03 203 ASP A CA 1
ATOM 1598 C C . ASP A 1 203 ? -22.52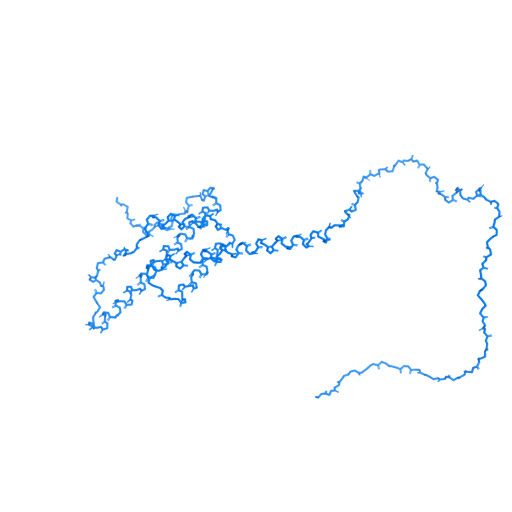2 -7.714 -67.099 1.00 40.03 203 ASP A C 1
ATOM 1600 O O . ASP A 1 203 ? -22.438 -8.891 -66.752 1.00 40.03 203 ASP A O 1
ATOM 1604 N N . GLN A 1 204 ? -22.280 -6.703 -66.257 1.00 44.06 204 GLN A N 1
ATOM 1605 C CA . GLN A 1 204 ? -21.899 -6.815 -64.839 1.00 44.06 204 GLN A CA 1
ATOM 1606 C C . GLN A 1 204 ? -23.115 -7.002 -63.867 1.00 44.06 204 GLN A C 1
ATOM 1608 O O . GLN A 1 204 ? -24.075 -7.663 -64.242 1.00 44.06 204 GLN A O 1
ATOM 1613 N N . PRO A 1 205 ? -23.084 -6.579 -62.574 1.00 56.03 205 PRO A N 1
ATOM 1614 C CA . PRO A 1 205 ? -23.129 -7.482 -61.424 1.00 56.03 205 PRO A CA 1
ATOM 1615 C C . PRO A 1 205 ? -24.416 -7.341 -60.580 1.00 56.03 205 PRO A C 1
ATOM 1617 O O . PRO A 1 205 ? -25.138 -6.352 -60.661 1.00 56.03 205 PRO A O 1
ATOM 1620 N N . GLY A 1 206 ? -24.676 -8.291 -59.677 1.00 38.47 206 GLY A N 1
ATOM 1621 C CA . GLY A 1 206 ? -25.791 -8.183 -58.731 1.00 38.47 206 GLY A CA 1
ATOM 1622 C C . GLY A 1 206 ? -25.604 -9.035 -57.476 1.00 38.47 206 GLY A C 1
ATOM 1623 O O . GLY A 1 206 ? -25.806 -10.242 -57.506 1.00 38.47 206 GLY A O 1
ATOM 1624 N N . SER A 1 207 ? -25.243 -8.385 -56.370 1.00 47.03 207 SER A N 1
ATOM 1625 C CA . SER A 1 207 ? -25.559 -8.815 -54.993 1.00 47.03 207 SER A CA 1
ATOM 1626 C C . SER A 1 207 ? -26.912 -8.192 -54.580 1.00 47.03 207 SER A C 1
ATOM 1628 O O . SER A 1 207 ? -27.382 -7.293 -55.277 1.00 47.03 207 SER A O 1
ATOM 1630 N N . PRO A 1 208 ? -27.425 -8.398 -53.352 1.00 61.47 208 PRO A N 1
ATOM 1631 C CA . PRO A 1 208 ? -27.709 -9.641 -52.608 1.00 61.47 208 PRO A CA 1
ATOM 1632 C C . PRO A 1 208 ? -29.131 -9.597 -51.975 1.00 61.47 208 PRO A C 1
ATOM 1634 O O . PRO A 1 208 ? -29.596 -8.504 -51.707 1.00 61.47 208 PRO A O 1
ATOM 1637 N N . VAL A 1 209 ? -29.778 -10.713 -51.603 1.00 43.50 209 VAL A N 1
ATOM 1638 C CA . VAL A 1 209 ? -30.666 -10.829 -50.403 1.00 43.50 209 VAL A CA 1
ATOM 1639 C C . VAL A 1 209 ? -30.964 -12.318 -50.156 1.00 43.50 209 VAL A C 1
ATOM 1641 O O . VAL A 1 209 ? -31.115 -13.045 -51.128 1.00 43.50 209 VAL A O 1
ATOM 1644 N N . HIS A 1 210 ? -31.043 -12.764 -48.896 1.00 46.22 210 HIS A N 1
ATOM 1645 C CA . HIS A 1 210 ? -32.109 -13.608 -48.299 1.00 46.22 210 HIS A CA 1
ATOM 1646 C C . HIS A 1 210 ? -31.654 -13.977 -46.869 1.00 46.22 210 HIS A C 1
ATOM 1648 O O . HIS A 1 210 ? -30.577 -14.539 -46.704 1.00 46.22 210 HIS A O 1
ATOM 1654 N N . TYR A 1 211 ? -32.235 -13.308 -45.863 1.00 45.19 211 TYR A N 1
ATOM 1655 C CA . TYR A 1 211 ? -33.292 -13.789 -44.948 1.00 45.19 211 TYR A CA 1
ATOM 1656 C C . TYR A 1 211 ? -32.790 -14.780 -43.896 1.00 45.19 211 TYR A C 1
ATOM 1658 O O . TYR A 1 211 ? -32.420 -15.909 -44.274 1.00 45.19 211 TYR A O 1
#